Protein AF-A0A2G9TZ58-F1 (afdb_monomer)

InterPro domains:
  IPR013024 Gamma-glutamyl cyclotransferase-like [cd06661] (2-45)
  IPR013024 Gamma-glutamyl cyclotransferase-like [cd06661] (98-141)
  IPR017939 Gamma-glutamylcyclotransferase [PTHR12935] (96-190)
  IPR036568 Gamma-glutamyl cyclotransferase-like superfamily [SSF110857] (2-69)
  IPR036568 Gamma-glutamyl cyclotransferase-like superfamily [SSF110857] (98-164)

Secondary structure (DSSP, 8-state):
----------HHHHHHHHHHTTTSEEEEEEEEETTEEEEEEEEE--TTSSS-PPPPHHHHHHHHHHHHHTT--HHHHHHHHHS------S----------------GGGHHHHHHHTTTSEEEEEEEEETTEEEEEEEEE---TTSPP-PPPHHHHHHHHHHHHHTT--HHHHHHHHHSPP----SPPS---GGGGGG--

pLDDT: mean 74.19, std 11.44, range [39.25, 89.88]

Solvent-accessible surface area (backbone atoms only — not comparable to full-atom values): 13060 Å² total; per-residue (Å²): 138,86,86,86,76,89,79,92,72,63,74,85,54,51,61,57,52,52,61,77,39,74,78,41,44,76,41,77,44,79,41,81,52,91,95,43,76,44,83,38,81,46,72,44,77,53,99,86,76,64,82,87,73,47,50,41,49,63,59,49,48,53,55,45,50,43,33,58,76,69,66,48,57,68,72,56,50,51,54,57,71,69,55,65,55,58,73,62,80,75,91,69,92,66,91,70,86,80,83,84,84,88,80,94,72,63,74,86,52,52,62,56,52,56,59,75,47,64,86,41,44,80,45,77,44,81,39,81,53,90,98,40,76,43,83,39,82,48,73,42,80,70,66,85,84,61,76,94,70,57,46,41,48,62,60,50,48,52,54,51,48,52,37,58,77,70,64,53,58,67,71,56,54,50,54,61,68,69,55,64,56,62,73,62,73,65,71,65,95,75,90,48,82,92,46,50,85,58,53,110

Structure (mmCIF, N/CA/C/O backbone):
data_AF-A0A2G9TZ58-F1
#
_entry.id   AF-A0A2G9TZ58-F1
#
loop_
_atom_site.group_PDB
_atom_site.id
_atom_site.type_symbol
_atom_site.label_atom_id
_atom_site.label_alt_id
_atom_site.label_comp_id
_atom_site.label_asym_id
_atom_site.label_entity_id
_atom_site.label_seq_id
_atom_site.pdbx_PDB_ins_code
_atom_site.Cartn_x
_atom_site.Cartn_y
_atom_site.Cartn_z
_atom_site.occupancy
_atom_site.B_iso_or_equiv
_atom_site.auth_seq_id
_atom_site.auth_comp_id
_atom_site.auth_asym_id
_atom_site.auth_atom_id
_atom_site.pdbx_PDB_model_num
ATOM 1 N N . MET A 1 1 ? -4.789 7.530 38.835 1.00 50.56 1 MET A N 1
ATOM 2 C CA . MET A 1 1 ? -5.573 7.176 37.633 1.00 50.56 1 MET A CA 1
ATOM 3 C C . MET A 1 1 ? -4.655 7.269 36.433 1.00 50.56 1 MET A C 1
ATOM 5 O O . MET A 1 1 ? -3.954 8.265 36.318 1.00 50.56 1 MET A O 1
ATOM 9 N N . VAL A 1 2 ? -4.612 6.226 35.606 1.00 57.34 2 VAL A N 1
ATOM 10 C CA . VAL A 1 2 ? -3.863 6.217 34.343 1.00 57.34 2 VAL A CA 1
ATOM 11 C C . VAL A 1 2 ? -4.890 6.361 33.227 1.00 57.34 2 VAL A C 1
ATOM 13 O O . VAL A 1 2 ? -5.855 5.604 33.191 1.00 57.34 2 VAL A O 1
ATOM 16 N N . HIS A 1 3 ? -4.717 7.363 32.371 1.00 59.31 3 HIS A N 1
ATOM 17 C CA . HIS A 1 3 ? -5.511 7.525 31.155 1.00 59.31 3 HIS A CA 1
ATOM 18 C C . HIS A 1 3 ? -4.808 6.791 30.013 1.00 59.31 3 HIS A C 1
ATOM 20 O O . HIS A 1 3 ? -3.586 6.671 30.038 1.00 59.31 3 HIS A O 1
ATOM 26 N N . GLY A 1 4 ? -5.558 6.285 29.041 1.00 63.62 4 GLY A N 1
ATOM 27 C CA . GLY A 1 4 ? -5.007 5.543 27.912 1.00 63.62 4 GLY A CA 1
ATOM 28 C C . GLY A 1 4 ? -6.085 5.185 26.897 1.00 63.62 4 GLY A C 1
ATOM 29 O O . GLY A 1 4 ? -7.261 5.485 27.103 1.00 63.62 4 GLY A O 1
ATOM 30 N N . CYS A 1 5 ? -5.671 4.544 25.811 1.00 60.84 5 CYS A N 1
ATOM 31 C CA . CYS A 1 5 ? -6.554 4.085 24.744 1.00 60.84 5 CYS A CA 1
ATOM 32 C C . CYS A 1 5 ? -6.645 2.561 24.782 1.00 60.84 5 CYS A C 1
ATOM 34 O O . CYS A 1 5 ? -5.647 1.886 25.043 1.00 60.84 5 CYS A O 1
ATOM 36 N N . VAL A 1 6 ? -7.836 2.024 24.528 1.00 64.44 6 VAL A N 1
ATOM 37 C CA . VAL A 1 6 ? -8.050 0.580 24.430 1.00 64.44 6 VAL A CA 1
ATOM 38 C C . VAL A 1 6 ? -8.125 0.197 22.964 1.00 64.44 6 VAL A C 1
ATOM 40 O O . VAL A 1 6 ? -8.915 0.764 22.216 1.00 64.44 6 VAL A O 1
ATOM 43 N N . TRP A 1 7 ? -7.339 -0.804 22.587 1.00 64.88 7 TRP A N 1
ATOM 44 C CA . TRP A 1 7 ? -7.304 -1.344 21.237 1.00 64.88 7 TRP A CA 1
ATOM 45 C C . TRP A 1 7 ? -7.792 -2.786 21.240 1.00 64.88 7 TRP A C 1
ATOM 47 O O . TRP A 1 7 ? -7.496 -3.552 22.160 1.00 64.88 7 TRP A O 1
ATOM 57 N N . ARG A 1 8 ? -8.531 -3.168 20.197 1.00 63.62 8 ARG A N 1
ATOM 58 C CA . ARG A 1 8 ? -8.867 -4.568 19.941 1.00 63.62 8 ARG A CA 1
ATOM 59 C C . ARG A 1 8 ? -7.758 -5.163 19.085 1.00 63.62 8 ARG A C 1
ATOM 61 O O . ARG A 1 8 ? -7.651 -4.824 17.915 1.00 63.62 8 ARG A O 1
ATOM 68 N N . VAL A 1 9 ? -6.959 -6.045 19.672 1.00 58.78 9 VAL A N 1
ATOM 69 C CA . VAL A 1 9 ? -5.905 -6.776 18.962 1.00 58.78 9 VAL A CA 1
ATOM 70 C C . VAL A 1 9 ? -6.367 -8.222 18.760 1.00 58.78 9 VAL A C 1
ATOM 72 O O . VAL A 1 9 ? -6.820 -8.826 19.736 1.00 58.78 9 VAL A O 1
ATOM 75 N N . PRO A 1 10 ? -6.296 -8.786 17.539 1.00 61.59 10 PRO A N 1
ATOM 76 C CA . PRO A 1 10 ? -6.561 -10.207 17.321 1.00 61.59 10 PRO A CA 1
ATOM 77 C C . PRO A 1 10 ? -5.614 -11.095 18.145 1.00 61.59 10 PRO A C 1
ATOM 79 O O . PRO A 1 10 ? -4.426 -10.794 18.274 1.00 61.59 10 PRO A O 1
ATOM 82 N N . ASP A 1 11 ? -6.125 -12.204 18.689 1.00 64.56 11 ASP A N 1
ATOM 83 C CA . ASP A 1 11 ? -5.376 -13.066 19.621 1.00 64.56 11 ASP A CA 1
ATOM 84 C C . ASP A 1 11 ? -4.074 -13.630 19.026 1.00 64.56 11 ASP A C 1
ATOM 86 O O . ASP A 1 11 ? -3.105 -13.853 19.753 1.00 64.56 11 ASP A O 1
ATOM 90 N N . GLU A 1 12 ? -4.022 -13.813 17.706 1.00 57.41 12 GLU A N 1
ATOM 91 C CA . GLU A 1 12 ? -2.841 -14.288 16.975 1.00 57.41 12 GLU A CA 1
ATOM 92 C C . GLU A 1 12 ? -1.634 -13.338 17.075 1.00 57.41 12 GLU A C 1
ATOM 94 O O . GLU A 1 12 ? -0.497 -13.803 17.117 1.00 57.41 12 GLU A O 1
ATOM 99 N N . PHE A 1 13 ? -1.864 -12.031 17.235 1.00 52.91 13 PHE A N 1
ATOM 100 C CA . PHE A 1 13 ? -0.804 -11.023 17.390 1.00 52.91 13 PHE A CA 1
ATOM 101 C C . PHE A 1 13 ? -0.466 -10.730 18.854 1.00 52.91 13 PHE A C 1
ATOM 103 O O . PHE A 1 13 ? 0.521 -10.058 19.163 1.00 52.91 13 PHE A O 1
ATOM 110 N N . ALA A 1 14 ? -1.253 -11.264 19.790 1.00 60.53 14 ALA A N 1
ATOM 111 C CA . ALA A 1 14 ? -1.057 -11.029 21.213 1.00 60.53 14 ALA A CA 1
ATOM 112 C C . ALA A 1 14 ? 0.272 -11.623 21.724 1.00 60.53 14 ALA A C 1
ATOM 114 O O . ALA A 1 14 ? 0.858 -11.099 22.671 1.00 60.53 14 ALA A O 1
ATOM 115 N N . GLY A 1 15 ? 0.765 -12.692 21.086 1.00 61.53 15 GLY A N 1
ATOM 116 C CA . GLY A 1 15 ? 2.074 -13.283 21.382 1.00 61.53 15 GLY A CA 1
ATOM 117 C C . GLY A 1 15 ? 3.256 -12.438 20.894 1.00 61.53 15 GLY A C 1
ATOM 118 O O . GLY A 1 15 ? 4.303 -12.421 21.537 1.00 61.53 15 GLY A O 1
ATOM 119 N N . GLU A 1 16 ? 3.094 -11.695 19.797 1.00 63.31 16 GLU A N 1
ATOM 120 C CA . GLU A 1 16 ? 4.130 -10.790 19.282 1.00 63.31 16 GLU A CA 1
ATOM 121 C C . GLU A 1 16 ? 4.275 -9.541 20.153 1.00 63.31 16 GLU A C 1
ATOM 123 O O . GLU A 1 16 ? 5.393 -9.078 20.383 1.00 63.31 16 GLU A O 1
ATOM 128 N N . LEU A 1 17 ? 3.159 -9.041 20.692 1.00 59.91 17 LEU A N 1
ATOM 129 C CA . LEU A 1 17 ? 3.157 -8.007 21.729 1.00 59.91 17 LEU A CA 1
ATOM 130 C C . LEU A 1 17 ? 3.885 -8.493 22.987 1.00 59.91 17 LEU A C 1
ATOM 132 O O . LEU A 1 17 ? 4.766 -7.804 23.487 1.00 59.91 17 LEU A O 1
ATOM 136 N N . ASP A 1 18 ? 3.597 -9.712 23.452 1.00 63.91 18 ASP A N 1
ATOM 137 C CA . ASP A 1 18 ? 4.276 -10.291 24.619 1.00 63.91 18 ASP A CA 1
ATOM 138 C C . ASP A 1 18 ? 5.804 -10.433 24.390 1.00 63.91 18 ASP A C 1
ATOM 140 O O . ASP A 1 18 ? 6.588 -10.243 25.321 1.00 63.91 18 ASP A O 1
ATOM 144 N N . LEU A 1 19 ? 6.247 -10.716 23.156 1.00 62.94 19 LEU A N 1
ATOM 145 C CA . LEU A 1 19 ? 7.671 -10.775 22.785 1.00 62.94 19 LEU A CA 1
ATOM 146 C C . LEU A 1 19 ? 8.338 -9.395 22.728 1.00 62.94 19 LEU A C 1
ATOM 148 O O . LEU A 1 19 ? 9.490 -9.258 23.141 1.00 62.94 19 LEU A O 1
ATOM 152 N N . GLN A 1 20 ? 7.638 -8.381 22.217 1.00 55.59 20 GLN A N 1
ATOM 153 C CA . GLN A 1 20 ? 8.129 -6.996 22.196 1.00 55.59 20 GLN A CA 1
ATOM 154 C C . GLN A 1 20 ? 8.261 -6.417 23.608 1.00 55.59 20 GLN A C 1
ATOM 156 O O . GLN A 1 20 ? 9.140 -5.594 23.859 1.00 55.59 20 GLN A O 1
ATOM 161 N N . GLU A 1 21 ? 7.437 -6.903 24.533 1.00 59.59 21 GLU A N 1
ATOM 162 C CA . GLU A 1 21 ? 7.356 -6.446 25.916 1.00 59.59 21 GLU A CA 1
ATOM 163 C C . GLU A 1 21 ? 8.043 -7.412 26.897 1.00 59.59 21 GLU A C 1
ATOM 165 O O . GLU A 1 21 ? 7.684 -7.461 28.074 1.00 59.59 21 GLU A O 1
ATOM 170 N N . SER A 1 22 ? 9.071 -8.159 26.463 1.00 60.47 22 SER A N 1
ATOM 171 C CA . SER A 1 22 ? 9.760 -9.194 27.262 1.00 60.47 22 SER A CA 1
ATOM 172 C C . SER A 1 22 ? 10.462 -8.697 28.549 1.00 60.47 22 SER A C 1
ATOM 174 O O . SER A 1 22 ? 11.171 -9.463 29.200 1.00 60.47 22 SER A O 1
ATOM 176 N N . GLY A 1 23 ? 10.290 -7.425 28.922 1.00 58.28 23 GLY A N 1
ATOM 177 C CA . GLY A 1 23 ? 10.719 -6.808 30.184 1.00 58.28 23 GLY A CA 1
ATOM 178 C C . GLY A 1 23 ? 9.572 -6.293 31.071 1.00 58.28 23 GLY A C 1
ATOM 179 O O . GLY A 1 23 ? 9.836 -5.720 32.129 1.00 58.28 23 GLY A O 1
ATOM 180 N N . TYR A 1 24 ? 8.313 -6.487 30.672 1.00 60.41 24 TYR A N 1
ATOM 181 C CA . TYR A 1 24 ? 7.123 -6.016 31.380 1.00 60.41 24 TYR A CA 1
ATOM 182 C C . TYR A 1 24 ? 6.260 -7.184 31.871 1.00 60.41 24 TYR A C 1
ATOM 184 O O . TYR A 1 24 ? 6.156 -8.235 31.244 1.00 60.41 24 TYR A O 1
ATOM 192 N N . HIS A 1 25 ? 5.603 -6.999 33.016 1.00 65.38 25 HIS A N 1
ATOM 193 C CA . HIS A 1 25 ? 4.638 -7.951 33.548 1.00 65.38 25 HIS A CA 1
ATOM 194 C C . HIS A 1 25 ? 3.270 -7.713 32.901 1.00 65.38 25 HIS A C 1
ATOM 196 O O . HIS A 1 25 ? 2.626 -6.685 33.120 1.00 65.38 25 HIS A O 1
ATOM 202 N N . ARG A 1 26 ? 2.798 -8.691 32.128 1.00 69.12 26 ARG A N 1
ATOM 203 C CA . ARG A 1 26 ? 1.445 -8.692 31.562 1.00 69.12 26 ARG A CA 1
ATOM 204 C C . ARG A 1 26 ? 0.396 -8.786 32.671 1.00 69.12 26 ARG A C 1
ATOM 206 O O . ARG A 1 26 ? 0.482 -9.650 33.542 1.00 69.12 26 ARG A O 1
ATOM 213 N N . LEU A 1 27 ? -0.619 -7.937 32.621 1.00 76.06 27 LEU A N 1
ATOM 214 C CA . LEU A 1 27 ? -1.748 -7.906 33.546 1.00 76.06 27 LEU A CA 1
ATOM 215 C C . LEU A 1 27 ? -3.046 -7.735 32.762 1.00 76.06 27 LEU A C 1
ATOM 217 O O . LEU A 1 27 ? -3.047 -7.141 31.688 1.00 76.06 27 LEU A O 1
ATOM 221 N N . ASN A 1 28 ? -4.152 -8.208 33.325 1.00 79.25 28 ASN A N 1
ATOM 222 C CA . ASN A 1 28 ? -5.481 -7.802 32.888 1.00 79.25 28 ASN A CA 1
ATOM 223 C C . ASN A 1 28 ? -6.014 -6.806 33.915 1.00 79.25 28 ASN A C 1
ATOM 225 O O . ASN A 1 28 ? -5.903 -7.047 35.120 1.00 79.25 28 ASN A O 1
ATOM 229 N N . VAL A 1 29 ? -6.501 -5.665 33.441 1.00 78.38 29 VAL A N 1
ATOM 230 C CA . VAL A 1 29 ? -7.048 -4.607 34.287 1.00 78.38 29 VAL A CA 1
ATOM 231 C C . VAL A 1 29 ? -8.435 -4.204 33.788 1.00 78.38 29 VAL A C 1
ATOM 233 O O . VAL A 1 29 ? -8.626 -4.067 32.575 1.00 78.38 29 VAL A O 1
ATOM 236 N N . PRO A 1 30 ? -9.392 -3.951 34.695 1.00 78.62 30 PRO A N 1
ATOM 237 C CA . PRO A 1 30 ? -10.670 -3.371 34.322 1.00 78.62 30 PRO A CA 1
ATOM 238 C C . PRO A 1 30 ? -10.463 -1.909 33.923 1.00 78.62 30 PRO A C 1
ATOM 240 O O . PRO A 1 30 ? -9.981 -1.091 34.712 1.00 78.62 30 PRO A O 1
ATOM 243 N N . VAL A 1 31 ? -10.838 -1.565 32.695 1.00 79.06 31 VAL A N 1
ATOM 244 C CA . VAL A 1 31 ? -10.773 -0.205 32.157 1.00 79.06 31 VAL A CA 1
ATOM 245 C C . VAL A 1 31 ? -12.188 0.336 32.004 1.00 79.06 31 VAL A C 1
ATOM 247 O O . VAL A 1 31 ? -13.033 -0.266 31.342 1.00 79.06 31 VAL A O 1
ATOM 250 N N . GLN A 1 32 ? -12.448 1.489 32.623 1.00 76.56 32 GLN A N 1
ATOM 251 C CA . GLN A 1 32 ? -13.695 2.225 32.436 1.00 76.56 32 GLN A CA 1
ATOM 252 C C . GLN A 1 32 ? -13.669 2.917 31.067 1.00 76.56 32 GLN A C 1
ATOM 254 O O . GLN A 1 32 ? -12.906 3.859 30.852 1.00 76.56 32 GLN A O 1
ATOM 259 N N . CYS A 1 33 ? -14.533 2.476 30.160 1.00 74.56 33 CYS A N 1
ATOM 260 C CA . CYS A 1 33 ? -14.761 3.074 28.852 1.00 74.56 33 CYS A CA 1
ATOM 261 C C . CYS A 1 33 ? -16.193 3.614 28.790 1.00 74.56 33 CYS A C 1
ATOM 263 O O . CYS A 1 33 ? -17.144 2.843 28.654 1.00 74.56 33 CYS A O 1
ATOM 265 N N . ALA A 1 34 ? -16.342 4.940 28.888 1.00 76.38 34 ALA A N 1
ATOM 266 C CA . ALA A 1 34 ? -17.641 5.612 28.991 1.00 76.38 34 ALA A CA 1
ATOM 267 C C . ALA A 1 34 ? -18.517 4.977 30.092 1.00 76.38 34 ALA A C 1
ATOM 269 O O . ALA A 1 34 ? -18.153 5.064 31.264 1.00 76.38 34 ALA A O 1
ATOM 270 N N . ASP A 1 35 ? -19.600 4.284 29.725 1.00 77.44 35 ASP A N 1
ATOM 271 C CA . ASP A 1 35 ? -20.562 3.668 30.655 1.00 77.44 35 ASP A CA 1
ATOM 272 C C . ASP A 1 35 ? -20.290 2.174 30.926 1.00 77.44 35 ASP A C 1
ATOM 274 O O . ASP A 1 35 ? -21.098 1.497 31.564 1.00 77.44 35 ASP A O 1
ATOM 278 N N . LYS A 1 36 ? -19.188 1.615 30.410 1.00 77.62 36 LYS A N 1
ATOM 279 C CA . LYS A 1 36 ? -18.881 0.177 30.482 1.00 77.62 36 LYS A CA 1
ATOM 280 C C . LYS A 1 36 ? -17.493 -0.071 31.062 1.00 77.62 36 LYS A C 1
ATOM 282 O O . LYS A 1 36 ? -16.562 0.683 30.807 1.00 77.62 36 LYS A O 1
ATOM 287 N N . ILE A 1 37 ? -17.351 -1.169 31.799 1.00 81.19 37 ILE A N 1
ATOM 288 C CA . ILE A 1 37 ? -16.051 -1.684 32.240 1.00 81.19 37 ILE A CA 1
ATOM 289 C C . ILE A 1 37 ? -15.674 -2.836 31.315 1.00 81.19 37 ILE A C 1
ATOM 291 O O . ILE A 1 37 ? -16.458 -3.771 31.146 1.00 81.19 37 ILE A O 1
ATOM 295 N N . ILE A 1 38 ? -14.492 -2.756 30.712 1.00 81.69 38 ILE A N 1
ATOM 296 C CA . ILE A 1 38 ? -13.927 -3.811 29.869 1.00 81.69 38 ILE A CA 1
ATOM 297 C C . ILE A 1 38 ? -12.611 -4.310 30.464 1.00 81.69 38 ILE A C 1
ATOM 299 O O . ILE A 1 38 ? -11.804 -3.520 30.943 1.00 81.69 38 ILE A O 1
ATOM 303 N N . GLU A 1 39 ? -12.404 -5.625 30.455 1.00 78.00 39 GLU A N 1
ATOM 304 C CA . GLU A 1 39 ? -11.129 -6.228 30.850 1.00 78.00 39 GLU A CA 1
ATOM 305 C C . GLU A 1 39 ? -10.126 -6.057 29.711 1.00 78.00 39 GLU A C 1
ATOM 307 O O . GLU A 1 39 ? -10.312 -6.600 28.620 1.00 78.00 39 GLU A O 1
ATOM 312 N N . CYS A 1 40 ? -9.068 -5.293 29.965 1.00 74.75 40 CYS A N 1
ATOM 313 C CA . CYS A 1 40 ? -8.033 -5.010 28.984 1.00 74.75 40 CYS A CA 1
ATOM 314 C C . CYS A 1 40 ? -6.704 -5.601 29.427 1.00 74.75 40 CYS A C 1
ATOM 316 O O . CYS A 1 40 ? -6.309 -5.487 30.589 1.00 74.75 40 CYS A O 1
ATOM 318 N N . ARG A 1 41 ? -5.969 -6.161 28.468 1.00 70.56 41 ARG A N 1
ATOM 319 C CA . ARG A 1 41 ? -4.571 -6.523 28.676 1.00 70.56 41 ARG A CA 1
ATOM 320 C C . ARG A 1 41 ? -3.727 -5.249 28.740 1.00 70.56 41 ARG A C 1
ATOM 322 O O . ARG A 1 41 ? -3.854 -4.376 27.887 1.00 70.56 41 ARG A O 1
ATOM 329 N N . THR A 1 42 ? -2.862 -5.154 29.739 1.00 70.69 42 THR A N 1
ATOM 330 C CA . THR A 1 42 ? -1.870 -4.090 29.896 1.00 70.69 42 THR A CA 1
ATOM 331 C C . THR A 1 42 ? -0.530 -4.674 30.327 1.00 70.69 42 THR A C 1
ATOM 333 O O . THR A 1 42 ? -0.454 -5.792 30.837 1.00 70.69 42 THR A O 1
ATOM 336 N N . TYR A 1 43 ? 0.534 -3.909 30.137 1.00 70.81 43 TYR A N 1
ATOM 337 C CA . TYR A 1 43 ? 1.889 -4.295 30.494 1.00 70.81 43 TYR A CA 1
ATOM 338 C C . TYR A 1 43 ? 2.378 -3.332 31.568 1.00 70.81 43 TYR A C 1
ATOM 340 O O . TYR A 1 43 ? 2.520 -2.131 31.338 1.00 70.81 43 TYR A O 1
ATOM 348 N N . GLN A 1 44 ? 2.591 -3.850 32.774 1.00 60.81 44 GLN A N 1
ATOM 349 C CA . GLN A 1 44 ? 3.120 -3.079 33.888 1.00 60.81 44 GLN A CA 1
ATOM 350 C C . GLN A 1 44 ? 4.563 -3.482 34.139 1.00 60.81 44 GLN A C 1
ATOM 352 O 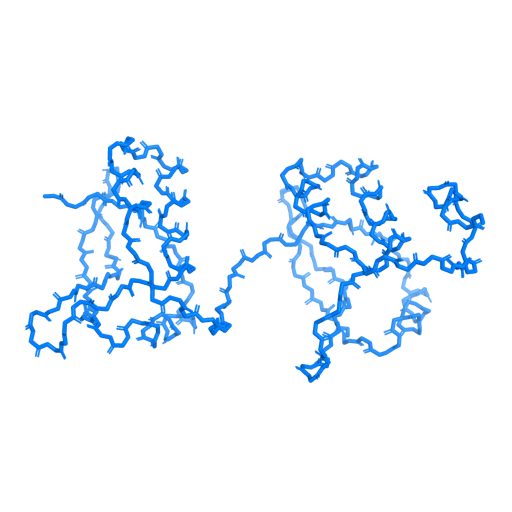O . GLN A 1 44 ? 4.898 -4.653 34.281 1.00 60.81 44 GLN A O 1
ATOM 357 N N . TYR A 1 45 ? 5.429 -2.492 34.260 1.00 57.84 45 TYR A N 1
ATOM 358 C CA . TYR A 1 45 ? 6.788 -2.727 34.705 1.00 57.84 45 TYR A CA 1
ATOM 359 C C . TYR A 1 45 ? 6.801 -3.175 36.179 1.00 57.84 45 TYR A C 1
ATOM 361 O O . TYR A 1 45 ? 6.216 -2.511 37.038 1.00 57.84 45 TYR A O 1
ATOM 369 N N . SER A 1 46 ? 7.484 -4.284 36.484 1.00 51.66 46 SER A N 1
ATOM 370 C CA . SER A 1 46 ? 7.778 -4.677 37.867 1.00 51.66 46 SER A CA 1
ATOM 371 C C . SER A 1 46 ? 9.218 -4.280 38.196 1.00 51.66 46 SER A C 1
ATOM 373 O O . SER A 1 46 ? 10.131 -4.612 37.442 1.00 51.66 46 SER A O 1
ATOM 375 N N . ASN A 1 47 ? 9.429 -3.613 39.337 1.00 48.31 47 ASN A N 1
ATOM 376 C CA . ASN A 1 47 ? 10.742 -3.164 39.839 1.00 48.31 47 ASN A CA 1
ATOM 377 C C . ASN A 1 47 ? 11.787 -4.291 40.022 1.00 48.31 47 ASN A C 1
ATOM 379 O O . ASN A 1 47 ? 12.906 -4.023 40.453 1.00 48.31 47 ASN A O 1
ATOM 383 N N . SER A 1 48 ? 11.426 -5.540 39.731 1.00 52.06 48 SER A N 1
ATOM 384 C CA . SER A 1 48 ? 12.184 -6.744 40.052 1.00 52.06 48 SER A CA 1
ATOM 385 C C . SER A 1 48 ? 13.003 -7.309 38.883 1.00 52.06 48 SER A C 1
ATOM 387 O O . SER A 1 48 ? 13.751 -8.252 39.125 1.00 52.06 48 SER A O 1
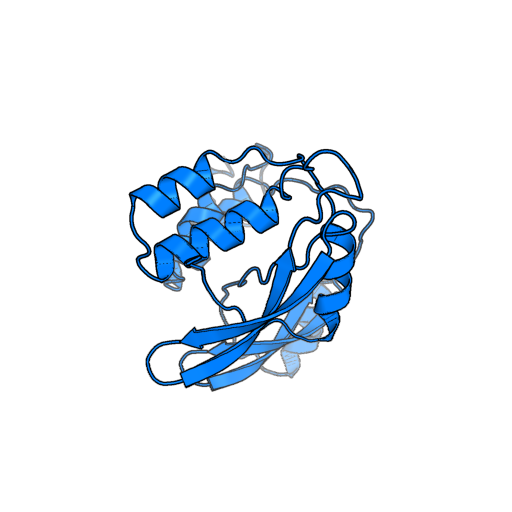ATOM 389 N N . ILE A 1 49 ? 12.847 -6.824 37.634 1.00 48.47 49 ILE A N 1
ATOM 390 C CA . ILE A 1 49 ? 13.313 -7.588 36.448 1.00 48.47 49 ILE A CA 1
ATOM 391 C C . ILE A 1 49 ? 14.388 -6.910 35.574 1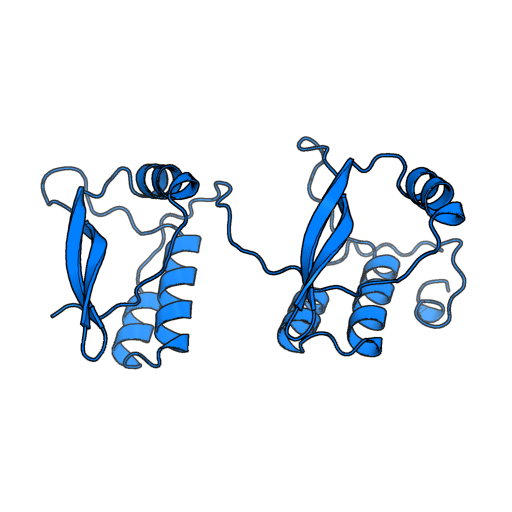.00 48.47 49 ILE A C 1
ATOM 393 O O . ILE A 1 49 ? 15.213 -7.629 35.026 1.00 48.47 49 ILE A O 1
ATOM 397 N N . ALA A 1 50 ? 14.491 -5.586 35.461 1.00 48.16 50 ALA A N 1
ATOM 398 C CA . ALA A 1 50 ? 15.593 -4.907 34.745 1.00 48.16 50 ALA A CA 1
ATOM 399 C C . ALA A 1 50 ? 15.410 -3.390 34.862 1.00 48.16 50 ALA A C 1
ATOM 401 O O . ALA A 1 50 ? 14.277 -2.982 35.050 1.00 48.16 50 ALA A O 1
ATOM 402 N N . PRO A 1 51 ? 16.432 -2.525 34.710 1.00 52.50 51 PRO A N 1
ATOM 403 C CA . PRO A 1 51 ? 16.185 -1.088 34.561 1.00 52.50 51 PRO A CA 1
ATOM 404 C C . PRO A 1 51 ? 15.184 -0.826 33.416 1.00 52.50 51 PRO A C 1
ATOM 406 O O . PRO A 1 51 ? 15.192 -1.580 32.440 1.00 52.50 51 PRO A O 1
ATOM 409 N N . PRO A 1 52 ? 14.326 0.209 33.523 1.00 55.16 52 PRO A N 1
ATOM 410 C CA . PRO A 1 52 ? 13.235 0.448 32.583 1.00 55.16 52 PRO A CA 1
ATOM 411 C C . PRO A 1 52 ? 13.774 0.524 31.153 1.00 55.16 52 PRO A C 1
ATOM 413 O O . PRO A 1 52 ? 14.476 1.470 30.791 1.00 55.16 52 PRO A O 1
ATOM 416 N N . ALA A 1 53 ? 13.468 -0.498 30.354 1.00 60.19 53 ALA A N 1
ATOM 417 C CA . ALA A 1 53 ? 13.736 -0.473 28.930 1.00 60.19 53 ALA A CA 1
ATOM 418 C C . ALA A 1 53 ? 12.746 0.515 28.300 1.00 60.19 53 ALA A C 1
ATOM 420 O O . ALA A 1 53 ? 11.552 0.433 28.586 1.00 60.19 53 ALA A O 1
ATOM 421 N N . PRO A 1 54 ? 13.201 1.472 27.482 1.00 67.19 54 PRO A N 1
ATOM 422 C CA . PRO A 1 54 ? 12.274 2.360 26.807 1.00 67.19 54 PRO A CA 1
ATOM 423 C C . PRO A 1 54 ? 11.354 1.563 25.850 1.00 67.19 54 PRO A C 1
ATOM 425 O O . PRO A 1 54 ? 11.755 0.494 25.381 1.00 67.19 54 PRO A O 1
ATOM 428 N N . PRO A 1 55 ? 10.126 2.033 25.560 1.00 69.25 55 PRO A N 1
ATOM 429 C CA . PRO A 1 55 ? 9.208 1.360 24.637 1.00 69.25 55 PRO A CA 1
ATOM 430 C C . PRO A 1 55 ? 9.788 1.241 23.222 1.00 69.25 55 PRO A C 1
ATOM 432 O O . PRO A 1 55 ? 10.691 1.990 22.844 1.00 69.25 55 PRO A O 1
ATOM 435 N N . SER A 1 56 ? 9.246 0.339 22.400 1.00 72.06 56 SER A N 1
ATOM 436 C CA . SER A 1 56 ? 9.606 0.309 20.977 1.00 72.06 56 SER A CA 1
ATOM 437 C C . SER A 1 56 ? 9.156 1.597 20.260 1.00 72.06 56 SER A C 1
ATOM 439 O O . SER A 1 56 ? 8.129 2.181 20.632 1.00 72.06 56 SER A O 1
ATOM 441 N N . PRO A 1 57 ? 9.870 2.053 19.208 1.00 70.44 57 PRO A N 1
ATOM 442 C CA . PRO A 1 57 ? 9.465 3.237 18.438 1.00 70.44 57 PRO A CA 1
ATOM 443 C C . PRO A 1 57 ? 8.032 3.128 17.887 1.00 70.44 57 PRO A C 1
ATOM 445 O O . PRO A 1 57 ? 7.278 4.104 17.851 1.00 70.44 57 PRO A O 1
ATOM 448 N N . HIS A 1 58 ? 7.640 1.915 17.490 1.00 66.00 58 HIS A N 1
ATOM 449 C CA . HIS A 1 58 ? 6.322 1.620 16.935 1.00 66.00 58 HIS A CA 1
ATOM 450 C C . HIS A 1 58 ? 5.234 1.667 18.010 1.00 66.00 58 HIS A C 1
ATOM 452 O O . HIS A 1 58 ? 4.237 2.362 17.828 1.00 66.00 58 HIS A O 1
ATOM 458 N N . TYR A 1 59 ? 5.448 1.021 19.161 1.00 65.75 59 TYR A N 1
ATOM 459 C CA . TYR A 1 59 ? 4.498 1.050 20.278 1.00 65.75 59 TYR A CA 1
ATOM 460 C C . TYR A 1 59 ? 4.257 2.480 20.776 1.00 65.75 59 TYR A C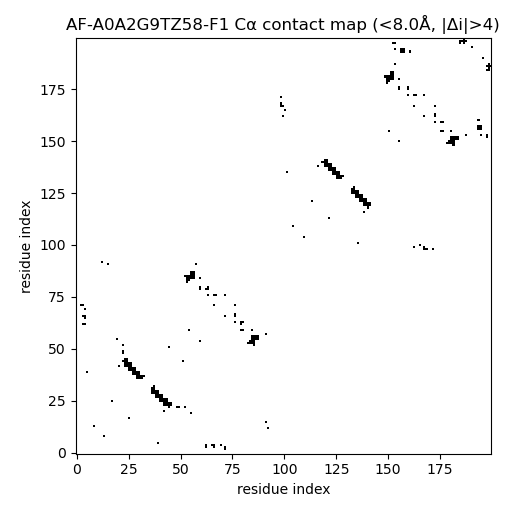 1
ATOM 462 O O . TYR A 1 59 ? 3.114 2.905 20.958 1.00 65.75 59 TYR A O 1
ATOM 470 N N . LYS A 1 60 ? 5.330 3.273 20.886 1.00 70.94 60 LYS A N 1
ATOM 471 C CA . LYS A 1 60 ? 5.239 4.702 21.204 1.00 70.94 60 LYS A CA 1
ATOM 472 C C . LYS A 1 60 ? 4.383 5.458 20.181 1.00 70.94 60 LYS A C 1
ATOM 474 O O . LYS A 1 60 ? 3.548 6.270 20.572 1.00 70.94 60 LYS A O 1
ATOM 479 N N . THR A 1 61 ? 4.557 5.180 18.889 1.00 69.81 61 THR A N 1
ATOM 480 C CA . THR A 1 61 ? 3.769 5.810 17.816 1.00 69.81 61 THR A CA 1
ATOM 481 C C . THR A 1 61 ? 2.286 5.467 17.932 1.00 69.81 61 THR A C 1
ATOM 483 O O . THR A 1 61 ? 1.460 6.377 17.897 1.00 69.81 61 THR A O 1
ATOM 486 N N . VAL A 1 62 ? 1.945 4.192 18.140 1.00 65.44 62 VAL A N 1
ATOM 487 C CA . VAL A 1 62 ? 0.555 3.727 18.296 1.00 65.44 62 VAL A CA 1
ATOM 488 C C . VAL A 1 62 ? -0.117 4.382 19.503 1.00 65.44 62 VAL A C 1
ATOM 490 O O . VAL A 1 62 ? -1.226 4.903 19.385 1.00 65.44 62 VAL A O 1
ATOM 493 N N . ILE A 1 63 ? 0.558 4.430 20.656 1.00 66.88 63 ILE A N 1
ATOM 494 C CA . ILE A 1 63 ? -0.003 5.067 21.856 1.00 66.88 63 ILE A CA 1
ATOM 495 C C . ILE A 1 63 ? -0.212 6.569 21.643 1.00 66.88 63 ILE A C 1
ATOM 497 O O . ILE A 1 63 ? -1.249 7.106 22.031 1.00 66.88 63 ILE A O 1
ATOM 501 N N . VAL A 1 64 ? 0.748 7.259 21.019 1.00 69.75 64 VAL A N 1
ATOM 502 C CA . VAL A 1 64 ? 0.622 8.694 20.722 1.00 69.75 64 VAL A CA 1
ATOM 503 C C . VAL A 1 64 ? -0.510 8.951 19.725 1.00 69.75 64 VAL A C 1
ATOM 505 O O . VAL A 1 64 ? -1.277 9.890 19.926 1.00 69.75 64 VAL A O 1
ATOM 508 N N . ALA A 1 65 ? -0.638 8.127 18.683 1.00 68.06 65 ALA A N 1
ATOM 509 C CA . ALA A 1 65 ? -1.704 8.236 17.692 1.00 68.06 65 ALA A CA 1
ATOM 510 C C . ALA A 1 65 ? -3.085 8.036 18.330 1.00 68.06 65 ALA A C 1
ATOM 512 O O . ALA A 1 65 ? -3.948 8.898 18.176 1.00 68.06 65 ALA A O 1
ATOM 513 N N . GLY A 1 66 ? -3.257 6.987 19.142 1.00 67.12 66 GLY A N 1
ATOM 514 C CA . GLY A 1 66 ? -4.502 6.755 19.880 1.00 67.12 66 GLY A CA 1
ATOM 515 C C . GLY A 1 66 ? -4.854 7.901 20.816 1.00 67.12 66 GLY A C 1
ATOM 516 O O . GLY A 1 66 ? -6.010 8.321 20.874 1.00 67.12 66 GLY A O 1
ATOM 517 N N . ALA A 1 67 ? -3.855 8.439 21.523 1.00 69.62 67 ALA A N 1
ATOM 518 C CA . ALA A 1 67 ? -4.048 9.559 22.433 1.00 69.62 67 ALA A CA 1
ATOM 519 C C . ALA A 1 67 ? -4.520 10.827 21.703 1.00 69.62 67 ALA A C 1
ATOM 521 O O . ALA A 1 67 ? -5.356 11.555 22.236 1.00 69.62 67 ALA A O 1
ATOM 522 N N . ILE A 1 68 ? -4.014 11.074 20.490 1.00 68.56 68 ILE A N 1
ATOM 523 C CA . ILE A 1 68 ? -4.455 12.178 19.627 1.00 68.56 68 ILE A CA 1
ATOM 524 C C . ILE A 1 68 ? -5.879 11.930 19.122 1.00 68.56 68 ILE A C 1
ATOM 526 O O . ILE A 1 68 ? -6.729 12.805 19.258 1.00 68.56 68 ILE A O 1
ATOM 530 N N . GLU A 1 69 ? -6.147 10.743 18.578 1.00 64.44 69 GLU A N 1
ATOM 531 C CA . GLU A 1 69 ? -7.453 10.359 18.028 1.00 64.44 69 GLU A CA 1
ATOM 532 C C . GLU A 1 69 ? -8.576 10.506 19.063 1.00 64.44 69 GLU A C 1
ATOM 534 O O . GLU A 1 69 ? -9.626 11.082 18.786 1.00 64.44 69 GLU A O 1
ATOM 539 N N . HIS A 1 70 ? -8.320 10.069 20.295 1.00 69.69 70 HIS A N 1
ATOM 540 C CA . HIS A 1 70 ? -9.297 10.098 21.381 1.00 69.69 70 HIS A CA 1
ATOM 541 C C . HIS A 1 70 ? -9.264 11.402 22.188 1.00 69.69 70 HIS A C 1
ATOM 543 O O . HIS A 1 70 ? -9.868 11.476 23.259 1.00 69.69 70 HIS A O 1
ATOM 549 N N . SER A 1 71 ? -8.573 12.433 21.686 1.00 75.94 71 SER A N 1
ATOM 550 C CA . SER A 1 71 ? -8.512 13.766 22.297 1.00 75.94 71 SER A CA 1
ATOM 551 C C . SER A 1 71 ? -8.093 13.738 23.776 1.00 75.94 71 SER A C 1
ATOM 553 O O . SER A 1 71 ? -8.649 14.461 24.608 1.00 75.94 71 SER A O 1
ATOM 555 N N . LEU A 1 72 ? -7.117 12.890 24.127 1.00 75.19 72 LEU A N 1
ATOM 556 C CA . LEU A 1 72 ? -6.537 12.885 25.471 1.00 75.19 72 LEU A CA 1
ATOM 557 C C . LEU A 1 72 ? -5.857 14.238 25.766 1.00 75.19 72 LEU A C 1
ATOM 559 O O . LEU A 1 72 ? -5.442 14.934 24.837 1.00 75.19 72 LEU A O 1
ATOM 563 N N . PRO A 1 73 ? -5.709 14.631 27.048 1.00 82.12 73 PRO A N 1
ATOM 564 C CA . PRO A 1 73 ? -5.152 15.935 27.405 1.00 82.12 73 PRO A CA 1
ATOM 565 C C . PRO A 1 73 ? -3.804 16.222 26.728 1.00 82.12 73 PRO A C 1
ATOM 567 O O . PRO A 1 73 ? -2.911 15.374 26.724 1.00 82.12 73 PRO A O 1
ATOM 570 N N . GLU A 1 74 ? -3.611 17.441 26.217 1.00 78.50 74 GLU A N 1
ATOM 571 C CA . GLU A 1 74 ? -2.383 17.819 25.494 1.00 78.50 74 GLU A CA 1
ATOM 572 C C . GLU A 1 74 ? -1.109 17.606 26.324 1.00 78.50 74 GLU A C 1
ATOM 574 O O . GLU A 1 74 ? -0.081 17.175 25.802 1.00 78.50 74 GLU A O 1
ATOM 579 N N . SER A 1 75 ? -1.184 17.852 27.636 1.00 77.88 75 SER A N 1
ATOM 580 C CA . SER A 1 75 ? -0.086 17.604 28.577 1.00 77.88 75 SER A CA 1
ATOM 581 C C . SER A 1 75 ? 0.297 16.124 28.656 1.00 77.88 75 SER A C 1
ATOM 583 O O . SER A 1 75 ? 1.477 15.798 28.778 1.00 77.88 75 SER A O 1
ATOM 585 N N . TYR A 1 76 ? -0.681 15.228 28.525 1.00 69.31 76 TYR A N 1
ATOM 586 C CA . TYR A 1 76 ? -0.476 13.785 28.498 1.00 69.31 76 TYR A CA 1
ATOM 587 C C . TYR A 1 76 ? 0.135 13.337 27.162 1.00 69.31 76 TYR A C 1
ATOM 589 O O . TYR A 1 76 ? 1.135 12.620 27.158 1.00 69.31 76 TYR A O 1
ATOM 597 N N . ILE A 1 77 ? -0.380 13.837 26.031 1.00 72.38 77 ILE A N 1
ATOM 598 C CA . ILE A 1 77 ? 0.186 13.573 24.693 1.00 72.38 77 ILE A CA 1
ATOM 599 C C . ILE A 1 77 ? 1.642 14.050 24.611 1.00 72.38 77 ILE A C 1
ATOM 601 O O . ILE A 1 77 ? 2.497 13.359 24.053 1.00 72.38 77 ILE A O 1
ATOM 605 N N . LYS A 1 78 ? 1.946 15.223 25.178 1.00 75.12 78 LYS A N 1
ATOM 606 C CA . LYS A 1 78 ? 3.312 15.752 25.243 1.00 75.12 78 LYS A CA 1
ATOM 607 C C . LYS A 1 78 ? 4.228 14.827 26.045 1.00 75.12 78 LYS A C 1
ATOM 609 O O . LYS A 1 78 ? 5.293 14.472 25.550 1.00 75.12 78 LYS A O 1
ATOM 614 N N . GLY A 1 79 ? 3.775 14.367 27.213 1.00 76.94 79 GLY A N 1
ATOM 615 C CA . GLY A 1 79 ? 4.510 13.397 28.026 1.00 76.94 79 GLY A CA 1
ATOM 616 C C . GLY A 1 79 ? 4.813 12.103 27.266 1.00 76.94 79 GLY A C 1
ATOM 617 O O . GLY A 1 79 ? 5.950 11.645 27.277 1.00 76.94 79 GLY A O 1
ATOM 618 N N . LEU A 1 80 ? 3.842 11.560 26.523 1.00 73.38 80 LEU A N 1
ATOM 619 C CA . LEU A 1 80 ? 4.045 10.365 25.693 1.00 73.38 80 LEU A CA 1
ATOM 620 C C . LEU A 1 80 ? 5.109 10.566 24.601 1.00 73.38 80 LEU A C 1
ATOM 622 O O . LEU A 1 80 ? 5.909 9.668 24.338 1.00 73.38 80 LEU A O 1
ATOM 626 N N . LYS A 1 81 ? 5.148 11.746 23.970 1.00 75.81 81 LYS A N 1
ATOM 627 C CA . LYS A 1 81 ? 6.137 12.079 22.929 1.00 75.81 81 LYS A CA 1
ATOM 628 C C . LYS A 1 81 ? 7.559 12.217 23.482 1.00 75.81 81 LYS A C 1
ATOM 630 O O . LYS A 1 81 ? 8.509 11.925 22.755 1.00 75.81 81 LYS A O 1
ATOM 635 N N . GLU A 1 82 ? 7.708 12.620 24.741 1.00 82.12 82 GLU A N 1
ATOM 636 C CA . GLU A 1 82 ? 9.002 12.846 25.402 1.00 82.12 82 GLU A CA 1
ATOM 637 C C . GLU A 1 82 ? 9.661 11.561 25.936 1.00 82.12 82 GLU A C 1
ATOM 639 O O . GLU A 1 82 ? 10.866 11.557 26.182 1.00 82.12 82 GLU A O 1
ATOM 644 N N . ILE A 1 83 ? 8.918 10.453 26.065 1.00 75.88 83 ILE A N 1
ATOM 645 C CA . ILE A 1 83 ? 9.473 9.159 26.498 1.00 75.88 83 ILE A CA 1
ATOM 646 C C . ILE A 1 83 ? 10.492 8.663 25.452 1.00 75.88 83 ILE A C 1
ATOM 648 O O . ILE A 1 83 ? 10.121 8.529 24.286 1.00 75.88 83 ILE A O 1
ATOM 652 N N . PRO A 1 84 ? 11.760 8.381 25.804 1.00 73.75 84 PRO A N 1
ATOM 653 C CA . PRO A 1 84 ? 12.721 7.814 24.855 1.00 73.75 84 PRO A CA 1
ATOM 654 C C . PRO A 1 84 ? 12.249 6.435 24.375 1.00 73.75 84 PRO A C 1
ATOM 656 O O . PRO A 1 84 ? 11.561 5.741 25.111 1.00 73.75 84 PRO A O 1
ATOM 659 N N . ASP A 1 85 ? 12.592 6.034 23.153 1.00 74.75 85 ASP A N 1
ATOM 660 C CA . ASP A 1 85 ? 12.339 4.676 22.657 1.00 74.75 85 ASP A CA 1
ATOM 661 C C . ASP A 1 85 ? 13.631 3.840 22.637 1.00 74.75 85 ASP A C 1
ATOM 663 O O . ASP A 1 85 ? 14.736 4.362 22.795 1.00 74.75 85 ASP A O 1
ATOM 667 N N . ASN A 1 86 ? 13.492 2.517 22.533 1.00 72.25 86 ASN A N 1
ATOM 668 C CA . ASN A 1 86 ? 14.615 1.575 22.544 1.00 72.25 86 ASN A CA 1
ATOM 669 C C . ASN A 1 86 ? 15.205 1.301 21.148 1.00 72.25 86 ASN A C 1
ATOM 671 O O . ASN A 1 86 ? 16.075 0.440 21.010 1.00 72.25 86 ASN A O 1
ATOM 675 N N . GLY A 1 87 ? 14.733 1.993 20.104 1.00 66.75 87 GLY A N 1
ATOM 676 C CA . GLY A 1 87 ? 15.231 1.836 18.738 1.00 66.75 87 GLY A CA 1
ATOM 677 C C . GLY A 1 87 ? 14.969 0.475 18.075 1.00 66.75 87 GLY A C 1
ATOM 678 O O . GLY A 1 87 ? 15.595 0.186 17.053 1.00 66.75 87 GLY A O 1
ATOM 679 N N . TYR A 1 88 ? 14.084 -0.372 18.614 1.00 65.06 88 TYR A N 1
ATOM 680 C CA . TYR A 1 88 ? 13.773 -1.686 18.040 1.00 65.06 88 TYR A CA 1
ATOM 681 C C . TYR A 1 88 ? 13.257 -1.590 16.588 1.00 65.06 88 TYR A C 1
ATOM 683 O O . TYR A 1 88 ? 12.284 -0.889 16.305 1.00 65.06 88 TYR A O 1
ATOM 691 N N . LYS A 1 89 ? 13.910 -2.324 15.669 1.00 58.50 89 LYS A N 1
ATOM 692 C CA . LYS A 1 89 ? 13.640 -2.338 14.211 1.00 58.50 89 LYS A CA 1
ATOM 693 C C . LYS A 1 89 ? 13.036 -3.653 13.690 1.00 58.50 89 LYS A C 1
ATOM 695 O O . LYS A 1 89 ? 13.048 -3.886 12.482 1.00 58.50 89 LYS A O 1
ATOM 700 N N . GLY A 1 90 ? 12.590 -4.549 14.572 1.00 57.50 90 GLY A N 1
ATOM 701 C CA . GLY A 1 90 ? 11.941 -5.793 14.147 1.00 57.50 90 GLY A CA 1
ATOM 702 C C . GLY A 1 90 ? 10.644 -5.520 13.381 1.00 57.50 90 GLY A C 1
ATOM 703 O O . GLY A 1 90 ? 10.029 -4.467 13.549 1.00 57.50 90 GLY A O 1
ATOM 704 N N . ARG A 1 91 ? 10.239 -6.459 12.515 1.00 45.16 91 ARG A N 1
ATOM 705 C CA . ARG A 1 91 ? 8.953 -6.377 11.811 1.00 45.16 91 ARG A CA 1
ATOM 706 C C . ARG A 1 91 ? 7.835 -6.579 12.825 1.00 45.16 91 ARG A C 1
ATOM 708 O O . ARG A 1 91 ? 7.742 -7.644 13.420 1.00 45.16 91 ARG A O 1
ATOM 715 N N . VAL A 1 92 ? 7.012 -5.556 12.989 1.00 44.44 92 VAL A N 1
ATOM 716 C CA . VAL A 1 92 ? 5.717 -5.648 13.660 1.00 44.44 92 VAL A CA 1
ATOM 717 C C . VAL A 1 92 ? 4.673 -5.622 12.554 1.00 44.44 92 VAL A C 1
ATOM 719 O O . VAL A 1 92 ? 4.790 -4.797 11.643 1.00 44.44 92 VAL A O 1
ATOM 722 N N . ALA A 1 93 ? 3.693 -6.523 12.599 1.00 39.25 93 ALA A N 1
ATOM 723 C CA . ALA A 1 93 ? 2.493 -6.419 11.778 1.00 39.25 93 ALA A CA 1
ATOM 724 C C . ALA A 1 93 ? 1.719 -5.173 12.232 1.00 39.25 93 ALA A C 1
ATOM 726 O O . ALA A 1 93 ? 0.880 -5.214 13.125 1.00 39.25 93 ALA A O 1
ATOM 727 N N . VAL A 1 94 ? 2.101 -4.021 11.688 1.00 40.22 94 VAL A N 1
ATOM 728 C CA . VAL A 1 94 ? 1.288 -2.816 11.757 1.00 40.22 94 VAL A CA 1
ATOM 729 C C . VAL A 1 94 ? 0.170 -3.035 10.750 1.00 40.22 94 VAL A C 1
ATOM 731 O O . VAL A 1 94 ? 0.453 -3.390 9.604 1.00 40.22 94 VAL A O 1
ATOM 734 N N . ASP A 1 95 ? -1.074 -2.845 11.174 1.00 45.84 95 ASP A N 1
ATOM 735 C CA . ASP A 1 95 ? -2.205 -2.718 10.259 1.00 45.84 95 ASP A CA 1
ATOM 736 C C . ASP A 1 95 ? -1.979 -1.420 9.465 1.00 45.84 95 ASP A C 1
ATOM 738 O O . ASP A 1 95 ? -2.312 -0.316 9.897 1.00 45.84 95 ASP A O 1
ATOM 742 N N . ILE A 1 96 ? -1.219 -1.524 8.373 1.00 56.97 96 ILE A N 1
ATOM 743 C CA . ILE A 1 96 ? -1.017 -0.430 7.432 1.00 56.97 96 ILE A CA 1
ATOM 744 C C . ILE A 1 96 ? -2.140 -0.564 6.418 1.00 56.97 96 ILE A C 1
ATOM 746 O O . ILE A 1 96 ? -2.087 -1.430 5.544 1.00 56.97 96 ILE A O 1
ATOM 750 N N . ASP A 1 97 ? -3.137 0.309 6.520 1.00 72.38 97 ASP A N 1
ATOM 751 C CA . ASP A 1 97 ? -4.230 0.350 5.556 1.00 72.38 97 ASP A CA 1
ATOM 752 C C . ASP A 1 97 ? -3.699 0.715 4.164 1.00 72.38 97 ASP A C 1
ATOM 754 O O . ASP A 1 97 ? -3.280 1.848 3.885 1.00 72.38 97 ASP A O 1
ATOM 758 N N . VAL A 1 98 ? -3.728 -0.256 3.253 1.00 81.62 98 VAL A N 1
ATOM 759 C CA . VAL A 1 98 ? -3.401 -0.045 1.843 1.00 81.62 98 VAL A CA 1
ATOM 760 C C . VAL A 1 98 ? -4.662 0.404 1.115 1.00 81.62 98 VAL A C 1
ATOM 762 O O . VAL A 1 98 ? -5.624 -0.348 0.992 1.00 81.62 98 VAL A O 1
ATOM 765 N N . HIS A 1 99 ? -4.644 1.633 0.601 1.00 83.94 99 HIS A N 1
ATOM 766 C CA . HIS A 1 99 ? -5.737 2.174 -0.198 1.00 83.94 99 HIS A CA 1
ATOM 767 C C . HIS A 1 99 ? -5.458 1.955 -1.685 1.00 83.94 99 HIS A C 1
ATOM 769 O O . HIS A 1 99 ? -4.333 2.126 -2.155 1.00 83.94 99 HIS A O 1
ATOM 775 N N . GLY A 1 100 ? -6.494 1.603 -2.438 1.00 86.62 100 GLY A N 1
ATOM 776 C CA . GLY A 1 100 ? -6.378 1.307 -3.859 1.00 86.62 100 GLY A CA 1
ATOM 777 C C . GLY A 1 100 ? -7.712 1.413 -4.583 1.00 86.62 100 GLY A C 1
ATOM 778 O O . GLY A 1 100 ? -8.741 1.725 -3.988 1.00 86.62 100 GLY A O 1
ATOM 779 N N . CYS A 1 101 ? -7.679 1.151 -5.885 1.00 85.81 101 CYS A N 1
ATOM 780 C CA . CYS A 1 101 ? -8.867 1.124 -6.730 1.00 85.81 101 CYS A CA 1
ATOM 781 C C . CYS A 1 101 ? -9.284 -0.321 -6.991 1.00 85.81 101 CYS A C 1
ATOM 783 O O . CYS A 1 101 ? -8.438 -1.165 -7.292 1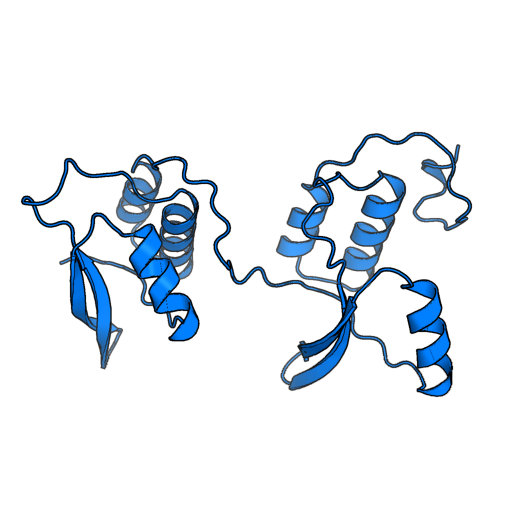.00 85.81 101 CYS A O 1
ATOM 785 N N . VAL A 1 102 ? -10.587 -0.593 -6.926 1.00 86.00 102 VAL A N 1
ATOM 786 C CA . VAL A 1 102 ? -11.139 -1.891 -7.318 1.00 86.00 102 VAL A CA 1
ATOM 787 C C . VAL A 1 102 ? -11.681 -1.807 -8.737 1.00 86.00 102 VAL A C 1
ATOM 789 O O . VAL A 1 102 ? -12.542 -0.982 -9.041 1.00 86.00 102 VAL A O 1
ATOM 792 N N . TRP A 1 103 ? -11.201 -2.707 -9.589 1.00 84.44 103 TRP A N 1
ATOM 793 C CA . TRP A 1 103 ? -11.602 -2.806 -10.987 1.00 84.44 103 TRP A CA 1
ATOM 794 C C . TRP A 1 103 ? -12.458 -4.047 -11.210 1.00 84.44 103 TRP A C 1
ATOM 796 O O . TRP A 1 103 ? -12.146 -5.133 -10.722 1.00 84.44 103 TRP A O 1
ATOM 806 N N . ARG A 1 104 ? -13.537 -3.900 -11.984 1.00 85.00 104 ARG A N 1
ATOM 807 C CA . ARG A 1 104 ? -14.317 -5.037 -12.478 1.00 85.00 104 ARG A CA 1
ATOM 808 C C . ARG A 1 104 ? -13.752 -5.455 -13.828 1.00 85.00 104 ARG A C 1
ATOM 810 O O . ARG A 1 104 ? -13.947 -4.750 -14.814 1.00 85.00 104 ARG A O 1
ATOM 817 N N . VAL A 1 105 ? -13.090 -6.604 -13.858 1.00 80.31 105 VAL A N 1
ATOM 818 C CA . VAL A 1 105 ? -12.489 -7.172 -15.067 1.00 80.31 105 VAL A CA 1
ATOM 819 C C . VAL A 1 105 ? -13.227 -8.467 -15.429 1.00 80.31 105 VAL A C 1
ATOM 821 O O . VAL A 1 105 ? -13.493 -9.261 -14.527 1.00 80.31 105 VAL A O 1
ATOM 824 N N . PRO A 1 106 ? -13.601 -8.689 -16.702 1.00 83.69 106 PRO A N 1
ATOM 825 C CA . PRO A 1 106 ? -14.157 -9.968 -17.141 1.00 83.69 106 PRO A CA 1
ATOM 826 C C . PRO A 1 106 ? -13.182 -11.136 -16.922 1.00 83.69 106 PRO A C 1
ATOM 828 O O . PRO A 1 106 ? -11.982 -10.993 -17.154 1.00 83.69 106 PRO A O 1
ATOM 831 N N . ASP A 1 107 ? -13.700 -12.306 -16.534 1.00 83.69 107 ASP A N 1
ATOM 832 C CA . ASP A 1 107 ? -12.882 -13.484 -16.190 1.00 83.69 107 ASP A CA 1
ATOM 833 C C . ASP A 1 107 ? -11.980 -13.969 -17.337 1.00 83.69 107 ASP A C 1
ATOM 835 O O . ASP A 1 107 ? -10.916 -14.533 -17.091 1.00 83.69 107 ASP A O 1
ATOM 839 N N . GLU A 1 108 ? -12.361 -13.717 -18.590 1.00 86.75 108 GLU A N 1
ATOM 840 C CA . GLU A 1 108 ? -11.548 -14.042 -19.769 1.00 86.75 108 GLU A CA 1
ATOM 841 C C . GLU A 1 108 ? -10.190 -13.319 -19.787 1.00 86.75 108 GLU A C 1
ATOM 843 O O . GLU A 1 108 ? -9.207 -13.888 -20.258 1.00 86.75 108 GLU A O 1
ATOM 848 N N . PHE A 1 109 ? -10.092 -12.124 -19.190 1.00 82.12 109 PHE A N 1
ATOM 849 C CA . PHE A 1 109 ? -8.840 -11.361 -19.095 1.00 82.12 109 PHE A CA 1
ATOM 850 C C . PHE A 1 109 ? -8.033 -11.680 -17.831 1.00 82.12 109 PHE A C 1
ATOM 852 O O . PHE A 1 109 ? -6.888 -11.249 -17.696 1.00 82.12 109 PHE A O 1
ATOM 859 N N . ALA A 1 110 ? -8.582 -12.462 -16.896 1.00 79.50 110 ALA A N 1
ATOM 860 C CA . ALA A 1 110 ? -7.890 -12.793 -15.652 1.00 79.50 110 ALA A CA 1
ATOM 861 C C . ALA A 1 110 ? -6.590 -13.585 -15.887 1.00 79.50 110 ALA A C 1
ATOM 863 O O . ALA A 1 110 ? -5.642 -13.445 -15.116 1.00 79.50 110 ALA A O 1
ATOM 864 N N . GLY A 1 111 ? -6.530 -14.391 -16.954 1.00 79.69 111 GLY A N 1
ATOM 865 C CA . GLY A 1 111 ? -5.310 -15.101 -17.348 1.00 79.69 111 GLY A CA 1
ATOM 866 C C . GLY A 1 111 ? -4.216 -14.171 -17.880 1.00 79.69 111 GLY A C 1
ATOM 867 O O . GLY A 1 111 ? -3.039 -14.397 -17.616 1.00 79.69 111 GLY A O 1
ATOM 868 N N . GLU A 1 112 ? -4.588 -13.100 -18.584 1.00 84.62 112 GLU A N 1
ATOM 869 C CA . GLU A 1 112 ? -3.633 -12.106 -19.090 1.00 84.62 112 GLU A CA 1
ATOM 870 C C . GLU A 1 112 ? -3.048 -11.256 -17.958 1.00 84.62 112 GLU A C 1
ATOM 872 O O . GLU A 1 112 ? -1.853 -10.967 -17.969 1.00 84.62 112 GLU A O 1
ATOM 877 N N . LEU A 1 113 ? -3.858 -10.924 -16.947 1.00 76.50 113 LEU A N 1
ATOM 878 C CA . LEU A 1 113 ? -3.386 -10.250 -15.734 1.00 76.50 113 LEU A CA 1
ATOM 879 C C . LEU A 1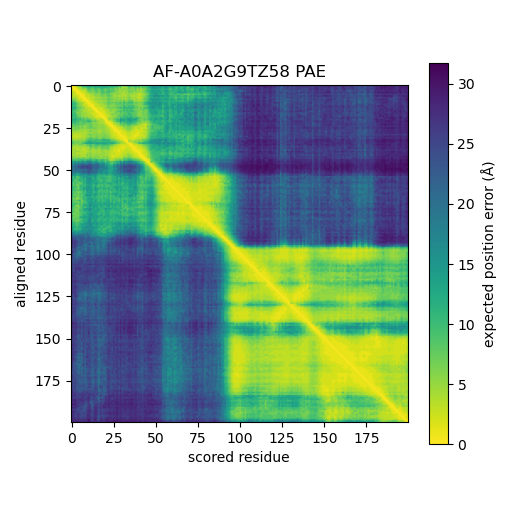 113 ? -2.339 -11.090 -14.992 1.00 76.50 113 LEU A C 1
ATOM 881 O O . LEU A 1 113 ? -1.283 -10.580 -14.627 1.00 76.50 113 LEU A O 1
ATOM 885 N N . ASP A 1 114 ? -2.583 -12.395 -14.838 1.00 80.44 114 ASP A N 1
ATOM 886 C CA . ASP A 1 114 ? -1.625 -13.304 -14.196 1.00 80.44 114 ASP A CA 1
ATOM 887 C C . ASP A 1 114 ? -0.285 -13.375 -14.963 1.00 80.44 114 ASP A C 1
ATOM 889 O O . ASP A 1 114 ? 0.772 -13.540 -14.351 1.00 80.44 114 ASP A O 1
ATOM 893 N N . LEU A 1 115 ? -0.307 -13.237 -16.295 1.00 83.56 115 LEU A N 1
ATOM 894 C CA . LEU A 1 115 ? 0.906 -13.202 -17.119 1.00 83.56 115 LEU A CA 1
ATOM 895 C C . LEU A 1 115 ? 1.680 -11.887 -16.968 1.00 83.56 115 LEU A C 1
ATOM 897 O O . LE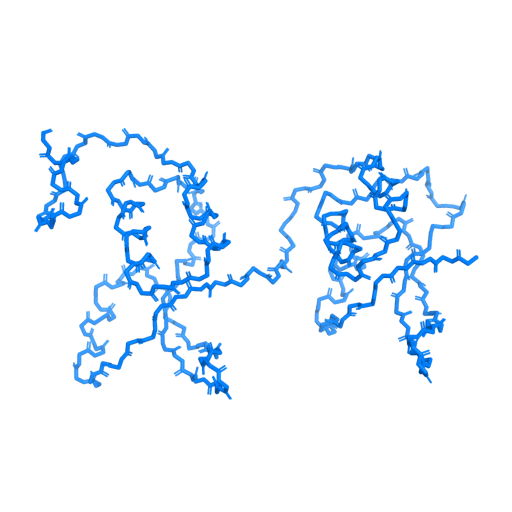U A 1 115 ? 2.911 -11.913 -16.915 1.00 83.56 115 LEU A O 1
ATOM 901 N N . GLN A 1 116 ? 0.986 -10.749 -16.891 1.00 72.81 116 GLN A N 1
ATOM 902 C CA . GLN A 1 116 ? 1.617 -9.439 -16.688 1.00 72.81 116 GLN A CA 1
ATOM 903 C C . GLN A 1 116 ? 2.316 -9.355 -15.326 1.00 72.81 116 GLN A C 1
ATOM 905 O O . GLN A 1 116 ? 3.432 -8.849 -15.236 1.00 72.81 116 GLN A O 1
ATOM 910 N N . GLU A 1 117 ? 1.709 -9.946 -14.297 1.00 78.06 117 GLU A N 1
ATOM 911 C CA . GLU A 1 117 ? 2.220 -9.972 -12.922 1.00 78.06 117 GLU A CA 1
ATOM 912 C C . GLU A 1 117 ? 3.126 -11.189 -12.645 1.00 78.06 117 GLU A C 1
ATOM 914 O O . GLU A 1 117 ? 3.318 -11.607 -11.496 1.00 78.06 117 GLU A O 1
ATOM 919 N N . SER A 1 118 ? 3.695 -11.797 -13.696 1.00 76.31 118 SER A N 1
ATOM 920 C CA . SER A 1 118 ? 4.587 -12.949 -13.547 1.00 76.31 118 SER A CA 1
ATOM 921 C C . SER A 1 118 ? 5.769 -12.610 -12.623 1.00 76.31 118 SER A C 1
ATOM 923 O O . SER A 1 118 ? 6.533 -11.674 -12.854 1.00 76.31 118 SER A O 1
ATOM 925 N N . GLY A 1 119 ? 5.903 -13.362 -11.527 1.00 76.50 119 GLY A N 1
ATOM 926 C CA . GLY A 1 119 ? 6.871 -13.084 -10.457 1.00 76.50 119 GLY A CA 1
ATOM 927 C C . GLY A 1 119 ? 6.256 -12.536 -9.164 1.00 76.50 119 GLY A C 1
ATOM 928 O O . GLY A 1 119 ? 6.958 -12.453 -8.154 1.00 76.50 119 GLY A O 1
ATOM 929 N N . TYR A 1 120 ? 4.958 -12.236 -9.159 1.00 78.19 120 TYR A N 1
ATOM 930 C CA . TYR A 1 120 ? 4.191 -11.888 -7.965 1.00 78.19 120 TYR A CA 1
ATOM 931 C C . TYR A 1 120 ? 3.331 -13.069 -7.497 1.00 78.19 120 TYR A C 1
ATOM 933 O O . TYR A 1 120 ? 2.951 -13.953 -8.267 1.00 78.19 120 TYR A O 1
ATOM 941 N N . HIS A 1 121 ? 3.023 -13.103 -6.202 1.00 81.44 121 HIS A N 1
ATOM 942 C CA . HIS A 1 121 ? 2.096 -14.062 -5.621 1.00 81.44 121 HIS A CA 1
ATOM 943 C C . HIS A 1 121 ? 0.669 -13.522 -5.693 1.00 81.44 121 HIS A C 1
ATOM 945 O O . HIS A 1 121 ? 0.373 -12.450 -5.167 1.00 81.44 121 HIS A O 1
ATOM 951 N N . ARG A 1 122 ? -0.213 -14.280 -6.343 1.00 83.31 122 ARG A N 1
ATOM 952 C CA . ARG A 1 122 ? -1.641 -13.977 -6.432 1.00 83.31 122 ARG A CA 1
ATOM 953 C C . ARG A 1 122 ? -2.331 -14.257 -5.097 1.00 83.31 122 ARG A C 1
ATOM 955 O O . ARG A 1 122 ? -2.201 -15.354 -4.558 1.00 83.31 122 ARG A O 1
ATOM 962 N N . LEU A 1 123 ? -3.121 -13.298 -4.632 1.00 84.06 123 LEU A N 1
ATOM 963 C CA . LEU A 1 123 ? -3.881 -13.335 -3.385 1.00 84.06 123 LEU A CA 1
ATOM 964 C C . LEU A 1 123 ? -5.343 -12.960 -3.646 1.00 84.06 123 LEU A C 1
ATOM 966 O O . LEU A 1 123 ? -5.633 -12.195 -4.565 1.00 84.06 123 LEU A O 1
ATOM 970 N N . ASN A 1 124 ? -6.245 -13.463 -2.805 1.00 86.00 124 ASN A N 1
ATOM 971 C CA . ASN A 1 124 ? -7.596 -12.925 -2.664 1.00 86.00 124 ASN A CA 1
ATOM 972 C C . ASN A 1 124 ? -7.677 -12.262 -1.293 1.00 86.00 124 ASN A C 1
ATOM 974 O O . ASN A 1 124 ? -7.277 -12.874 -0.301 1.00 86.00 124 ASN A O 1
ATOM 978 N N . VAL A 1 125 ? -8.117 -11.008 -1.260 1.00 84.38 125 VAL A N 1
ATOM 979 C CA . VAL A 1 125 ? -8.178 -10.209 -0.037 1.00 84.38 125 VAL A CA 1
ATOM 980 C C . VAL A 1 125 ? -9.555 -9.558 0.108 1.00 84.38 125 VAL A C 1
ATOM 982 O O . VAL A 1 125 ? -10.113 -9.091 -0.894 1.00 84.38 125 VAL A O 1
ATOM 985 N N . PRO A 1 126 ? -10.096 -9.476 1.334 1.00 86.75 126 PRO A N 1
ATOM 986 C CA . PRO A 1 126 ? -11.292 -8.696 1.603 1.00 86.75 126 PRO A CA 1
ATOM 987 C C . PRO A 1 126 ? -10.945 -7.208 1.539 1.00 86.75 126 PRO A C 1
ATOM 989 O O . PRO A 1 126 ? -10.053 -6.735 2.242 1.00 86.75 126 PRO A O 1
ATOM 992 N N . VAL A 1 127 ? -11.657 -6.452 0.707 1.00 86.62 127 VAL A N 1
ATOM 993 C CA . VAL A 1 127 ? -11.474 -5.004 0.564 1.00 86.62 127 VAL A CA 1
ATOM 994 C C . VAL A 1 127 ? -12.742 -4.290 1.001 1.00 86.62 127 VAL A C 1
ATOM 996 O O . VAL A 1 127 ? -13.831 -4.570 0.492 1.00 86.62 127 VAL A O 1
ATOM 999 N N . GLN A 1 128 ? -12.601 -3.336 1.921 1.00 85.38 128 GLN A N 1
ATOM 1000 C CA . GLN A 1 128 ? -13.685 -2.432 2.291 1.00 85.38 128 GLN A CA 1
ATOM 1001 C C . GLN A 1 128 ? -13.898 -1.410 1.166 1.00 85.38 128 GLN A C 1
ATOM 1003 O O . GLN A 1 128 ? -13.032 -0.589 0.871 1.00 85.38 128 GLN A O 1
ATOM 1008 N N . CYS A 1 129 ? -15.064 -1.449 0.532 1.00 83.06 129 CYS A N 1
ATOM 1009 C CA . CYS A 1 129 ? -15.500 -0.504 -0.490 1.00 83.06 129 CYS A CA 1
ATOM 1010 C C . CYS A 1 129 ? -16.823 0.128 -0.057 1.00 83.06 129 CYS A C 1
ATOM 1012 O O . CYS A 1 129 ? -17.869 -0.527 -0.071 1.00 83.06 129 CYS A O 1
ATOM 1014 N N . ALA A 1 130 ? -16.776 1.412 0.312 1.00 80.44 130 ALA A N 1
ATOM 1015 C CA . ALA A 1 130 ? -17.893 2.116 0.944 1.00 80.44 130 ALA A CA 1
ATOM 1016 C C . ALA A 1 130 ? -18.420 1.318 2.153 1.00 80.44 130 ALA A C 1
ATOM 1018 O O . ALA A 1 130 ? -17.655 1.067 3.078 1.00 80.44 130 ALA A O 1
ATOM 1019 N N . ASP A 1 131 ? -19.673 0.858 2.121 1.00 81.19 131 ASP A N 1
ATOM 1020 C CA . ASP A 1 131 ? -20.308 0.109 3.216 1.00 81.19 131 ASP A CA 1
ATOM 1021 C C . ASP A 1 131 ? -20.283 -1.418 3.012 1.00 81.19 131 ASP A C 1
ATOM 1023 O O . ASP A 1 131 ? -21.054 -2.150 3.638 1.00 81.19 131 ASP A O 1
ATOM 1027 N N . LYS A 1 132 ? -19.457 -1.931 2.091 1.00 88.19 132 LYS A N 1
ATOM 1028 C CA . LYS A 1 132 ? -19.423 -3.358 1.739 1.00 88.19 132 LYS A CA 1
ATOM 1029 C C . LYS A 1 132 ? -18.002 -3.897 1.709 1.00 88.19 132 LYS A C 1
ATOM 1031 O O . LYS A 1 132 ? -17.093 -3.237 1.222 1.00 88.19 132 LYS A O 1
ATOM 1036 N N . ILE A 1 133 ? -17.851 -5.142 2.145 1.00 89.25 133 ILE A N 1
ATOM 1037 C CA . ILE A 1 133 ? -16.628 -5.918 1.950 1.00 89.25 133 ILE A CA 1
ATOM 1038 C C . ILE A 1 133 ? -16.793 -6.737 0.675 1.00 89.25 133 ILE A C 1
ATOM 1040 O O . ILE A 1 133 ? -17.800 -7.431 0.505 1.00 89.25 133 ILE A O 1
ATOM 1044 N N . ILE A 1 134 ? -15.819 -6.639 -0.222 1.00 88.31 134 ILE A N 1
ATOM 1045 C CA . ILE A 1 134 ? -15.756 -7.425 -1.453 1.00 88.31 134 ILE A CA 1
ATOM 1046 C C . ILE A 1 134 ? -14.437 -8.190 -1.515 1.00 88.31 134 ILE A C 1
ATOM 1048 O O . ILE A 1 134 ? -13.385 -7.652 -1.187 1.00 88.31 134 ILE A O 1
ATOM 1052 N N . GLU A 1 135 ? -14.503 -9.451 -1.930 1.00 89.88 135 GLU A N 1
ATOM 1053 C CA . GLU A 1 135 ? -13.312 -10.259 -2.192 1.00 89.88 135 GLU A CA 1
AT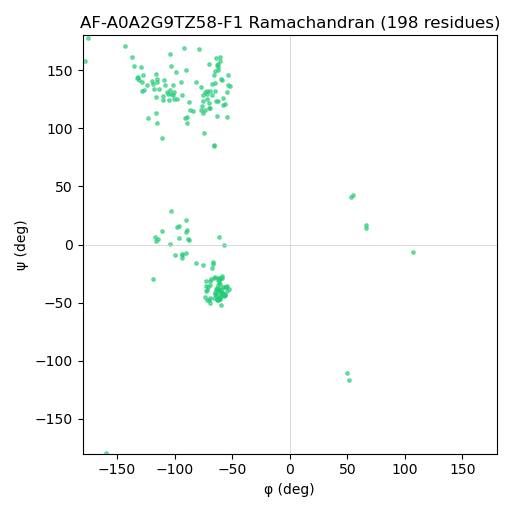OM 1054 C C . GLU A 1 135 ? -12.695 -9.825 -3.521 1.00 89.88 135 GLU A C 1
ATOM 1056 O O . GLU A 1 135 ? -13.335 -9.914 -4.574 1.00 89.88 135 GLU A O 1
ATOM 1061 N N . CYS A 1 136 ? -11.452 -9.358 -3.470 1.00 86.25 136 CYS A N 1
ATOM 1062 C CA . CYS A 1 136 ? -10.720 -8.873 -4.630 1.00 86.25 136 CYS A CA 1
ATOM 1063 C C . CYS A 1 136 ? -9.454 -9.693 -4.845 1.00 86.25 136 CYS A C 1
ATOM 1065 O O . CYS A 1 136 ? -8.730 -10.012 -3.902 1.00 86.25 136 CYS A O 1
ATOM 1067 N N . ARG A 1 137 ? -9.145 -9.971 -6.113 1.00 85.50 137 ARG A N 1
ATOM 1068 C CA . ARG A 1 137 ? -7.845 -10.517 -6.497 1.00 85.50 137 ARG A CA 1
ATOM 1069 C C . ARG A 1 137 ? -6.796 -9.405 -6.481 1.00 85.50 137 ARG A C 1
ATOM 1071 O O . ARG A 1 137 ? -7.043 -8.324 -7.009 1.00 85.50 137 ARG A O 1
ATOM 1078 N N . THR A 1 138 ? -5.625 -9.688 -5.923 1.00 86.00 138 THR A N 1
ATOM 1079 C CA . THR A 1 138 ? -4.458 -8.796 -5.922 1.00 86.00 138 THR A CA 1
ATOM 1080 C C . THR A 1 138 ? -3.155 -9.587 -6.069 1.00 86.00 138 THR A C 1
ATOM 1082 O O . THR A 1 138 ? -3.155 -10.820 -6.010 1.00 86.00 138 THR A O 1
ATOM 1085 N N . TYR A 1 139 ? -2.040 -8.885 -6.262 1.00 82.75 139 TYR A N 1
ATOM 1086 C CA . TYR A 1 139 ? -0.717 -9.466 -6.470 1.00 82.75 139 TYR A CA 1
ATOM 1087 C C . TYR A 1 139 ? 0.286 -8.833 -5.510 1.00 82.75 139 TYR A C 1
ATOM 1089 O O . TYR A 1 139 ? 0.359 -7.614 -5.370 1.00 82.75 139 TYR A O 1
ATOM 1097 N N . GLN A 1 140 ? 1.072 -9.669 -4.838 1.00 80.75 140 GLN A N 1
ATOM 1098 C CA . GLN A 1 140 ? 2.079 -9.230 -3.881 1.00 80.75 140 GLN A CA 1
ATOM 1099 C C . GLN A 1 140 ? 3.434 -9.831 -4.223 1.00 80.75 140 GLN A C 1
ATOM 1101 O O . GLN A 1 140 ? 3.571 -11.037 -4.426 1.00 80.75 140 GLN A O 1
ATOM 1106 N N . TYR A 1 141 ? 4.468 -8.996 -4.230 1.00 78.12 141 TYR A N 1
ATOM 1107 C CA . TYR A 1 141 ? 5.828 -9.484 -4.372 1.00 78.12 141 TYR A CA 1
ATOM 1108 C C . TYR A 1 141 ? 6.244 -10.221 -3.094 1.00 78.12 141 TYR A C 1
ATOM 1110 O O . TYR A 1 141 ? 6.286 -9.632 -2.015 1.00 78.12 141 TYR A O 1
ATOM 1118 N N . SER A 1 142 ? 6.529 -11.517 -3.203 1.00 67.81 142 SER A N 1
ATOM 1119 C CA . SER A 1 142 ? 6.728 -12.412 -2.054 1.00 67.81 142 SER A CA 1
ATOM 1120 C C . SER A 1 142 ? 8.193 -12.761 -1.782 1.00 67.81 142 SER A C 1
ATOM 1122 O O . SER A 1 142 ? 8.487 -13.487 -0.830 1.00 67.81 142 SER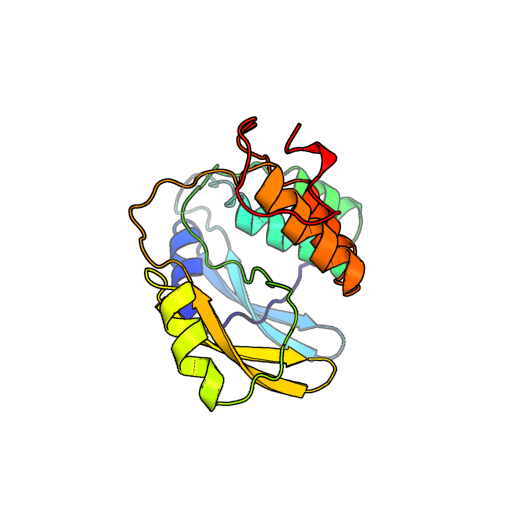 A O 1
ATOM 1124 N N . ASN A 1 143 ? 9.139 -12.241 -2.574 1.00 72.12 143 ASN A N 1
ATOM 1125 C CA . ASN A 1 143 ? 10.555 -12.507 -2.342 1.00 72.12 143 ASN A CA 1
ATOM 1126 C C . ASN A 1 143 ? 11.070 -11.706 -1.138 1.00 72.12 143 ASN A C 1
ATOM 1128 O O . ASN A 1 143 ? 11.497 -10.557 -1.252 1.00 72.12 143 ASN A O 1
ATOM 1132 N N . SER A 1 144 ? 11.079 -12.357 0.022 1.00 61.44 144 SER A N 1
ATOM 1133 C CA . SER A 1 144 ? 11.517 -11.794 1.301 1.00 61.44 144 SER A CA 1
ATOM 1134 C C . SER A 1 144 ? 13.012 -11.463 1.367 1.00 61.44 144 SER A C 1
ATOM 1136 O O . SER A 1 144 ? 13.426 -10.738 2.272 1.00 61.44 144 SER A O 1
ATOM 1138 N N . THR A 1 145 ? 13.807 -11.977 0.423 1.00 67.75 145 THR A N 1
ATOM 1139 C CA . THR A 1 145 ? 15.260 -11.752 0.332 1.00 67.75 145 THR A CA 1
ATOM 1140 C C . THR A 1 145 ? 15.643 -10.581 -0.570 1.00 67.75 145 THR A C 1
ATOM 1142 O O . THR A 1 145 ? 16.806 -10.175 -0.583 1.00 67.75 145 THR A O 1
ATOM 1145 N N . ALA A 1 146 ? 14.687 -10.016 -1.314 1.00 64.81 146 ALA A N 1
ATOM 1146 C CA . ALA A 1 146 ? 14.943 -8.849 -2.141 1.00 64.81 146 ALA A CA 1
ATOM 1147 C C . ALA A 1 146 ? 15.206 -7.616 -1.256 1.00 64.81 146 ALA A C 1
ATOM 1149 O O . ALA A 1 146 ? 14.437 -7.352 -0.325 1.00 64.81 146 ALA A O 1
ATOM 1150 N N . PRO A 1 147 ? 16.274 -6.843 -1.524 1.00 65.50 147 PRO A N 1
ATOM 1151 C CA . PRO A 1 147 ? 16.525 -5.621 -0.781 1.00 65.50 147 PRO A CA 1
ATOM 1152 C C . PRO A 1 147 ? 15.401 -4.608 -1.058 1.00 65.50 147 PRO A C 1
ATOM 1154 O O . PRO A 1 147 ? 14.986 -4.467 -2.211 1.00 65.50 147 PRO A O 1
ATOM 1157 N N . PRO A 1 148 ? 14.922 -3.870 -0.039 1.00 70.44 148 PRO A N 1
ATOM 1158 C CA . PRO A 1 148 ? 13.998 -2.765 -0.253 1.00 70.44 148 PRO A CA 1
ATOM 1159 C C . PRO A 1 148 ? 14.647 -1.746 -1.191 1.00 70.44 148 PRO A C 1
ATOM 1161 O O . PRO A 1 148 ? 15.710 -1.205 -0.880 1.00 70.44 148 PRO A O 1
ATOM 1164 N N . ALA A 1 149 ? 14.022 -1.497 -2.337 1.00 77.00 149 ALA A N 1
ATOM 1165 C CA . ALA A 1 149 ? 14.504 -0.537 -3.318 1.00 77.00 149 ALA A CA 1
ATOM 1166 C C . ALA A 1 149 ? 13.468 0.583 -3.495 1.00 77.00 149 ALA A C 1
ATOM 1168 O O . ALA A 1 149 ? 12.278 0.285 -3.631 1.00 77.00 149 ALA A O 1
ATOM 1169 N N . PRO A 1 150 ? 13.891 1.860 -3.502 1.00 82.69 150 PRO A N 1
ATOM 1170 C CA . PRO A 1 150 ? 12.977 2.953 -3.783 1.00 82.69 150 PRO A CA 1
ATOM 1171 C C . PRO A 1 150 ? 12.467 2.880 -5.234 1.00 82.69 150 PRO A C 1
ATOM 1173 O O . PRO A 1 150 ? 13.215 2.462 -6.131 1.00 82.69 150 PRO A O 1
ATOM 1176 N N . PRO A 1 151 ? 11.208 3.284 -5.485 1.00 85.31 151 PRO A N 1
ATOM 1177 C CA . PRO A 1 151 ? 10.632 3.286 -6.825 1.00 85.31 151 PRO A CA 1
ATOM 1178 C C . PRO A 1 151 ? 11.368 4.261 -7.751 1.00 85.31 151 PRO A C 1
ATOM 1180 O O . PRO A 1 151 ? 12.036 5.192 -7.300 1.00 85.31 151 PRO A O 1
ATOM 1183 N N . SER A 1 152 ? 11.216 4.082 -9.065 1.00 87.94 152 SER A N 1
ATOM 1184 C CA . SER A 1 152 ? 11.647 5.110 -10.017 1.00 87.94 152 SER A CA 1
ATOM 1185 C C . SER A 1 152 ? 10.742 6.345 -9.941 1.00 87.94 152 SER A C 1
ATOM 1187 O O . SER A 1 152 ? 9.563 6.215 -9.585 1.00 87.94 152 SER A O 1
ATOM 1189 N N . PRO A 1 153 ? 11.239 7.534 -10.333 1.00 85.12 153 PRO A N 1
ATOM 1190 C CA . PRO A 1 153 ? 10.404 8.725 -10.451 1.00 85.12 153 PRO A CA 1
ATOM 1191 C C . PRO A 1 153 ? 9.188 8.499 -11.359 1.00 85.12 153 PRO A C 1
ATOM 1193 O O . PRO A 1 153 ? 8.084 8.913 -11.011 1.00 85.12 153 PRO A O 1
ATOM 1196 N N . HIS A 1 154 ? 9.352 7.779 -12.478 1.00 85.00 154 HIS A N 1
ATOM 1197 C CA . HIS A 1 154 ? 8.255 7.438 -13.394 1.00 85.00 154 HIS A CA 1
ATOM 1198 C C . HIS A 1 154 ? 7.169 6.622 -12.698 1.00 85.00 154 HIS A C 1
ATOM 1200 O O . HIS A 1 154 ? 6.005 7.013 -12.724 1.00 85.00 154 HIS A O 1
ATOM 1206 N N . TYR A 1 155 ? 7.548 5.528 -12.032 1.00 82.19 155 TYR A N 1
ATOM 1207 C CA . TYR A 1 155 ? 6.596 4.650 -11.353 1.00 82.19 155 TYR A CA 1
ATOM 1208 C C . TYR A 1 155 ? 5.872 5.386 -10.222 1.00 82.19 155 TYR A C 1
ATOM 1210 O O . TYR A 1 155 ? 4.643 5.381 -10.161 1.00 82.19 155 TYR A O 1
ATOM 1218 N N . LYS A 1 156 ? 6.621 6.104 -9.376 1.00 86.44 156 LYS A N 1
ATOM 1219 C CA . LYS A 1 156 ? 6.053 6.920 -8.295 1.00 86.44 156 LYS A CA 1
ATOM 1220 C C . LYS A 1 156 ? 5.046 7.944 -8.829 1.00 86.44 156 LYS A C 1
ATOM 1222 O O . LYS A 1 156 ? 3.976 8.103 -8.248 1.00 86.44 156 LYS A O 1
ATOM 1227 N N . THR A 1 157 ? 5.370 8.618 -9.932 1.00 83.00 157 THR A N 1
ATOM 1228 C CA . THR A 1 157 ? 4.503 9.645 -10.531 1.00 83.00 157 THR A CA 1
ATOM 1229 C C . THR A 1 157 ? 3.183 9.051 -11.016 1.00 83.00 157 THR A C 1
ATOM 1231 O O . THR A 1 157 ? 2.132 9.621 -10.732 1.00 83.00 157 THR A O 1
ATOM 1234 N N . VAL A 1 158 ? 3.215 7.888 -11.674 1.00 80.31 158 VAL A N 1
ATOM 1235 C CA . VAL A 1 158 ? 1.998 7.188 -12.125 1.00 80.31 158 VAL A CA 1
ATOM 1236 C C . VAL A 1 158 ? 1.109 6.805 -10.943 1.00 80.31 158 VAL A C 1
ATOM 1238 O O . VAL A 1 158 ? -0.086 7.089 -10.966 1.00 80.31 158 VAL A O 1
ATOM 1241 N N . ILE A 1 159 ? 1.688 6.229 -9.885 1.00 85.50 159 ILE A N 1
ATOM 1242 C CA . ILE A 1 159 ? 0.935 5.823 -8.689 1.00 85.50 159 ILE A CA 1
ATOM 1243 C C . ILE A 1 159 ? 0.293 7.029 -7.996 1.00 85.50 159 ILE A C 1
ATOM 1245 O O . ILE A 1 159 ? -0.891 6.993 -7.663 1.00 85.50 159 ILE A O 1
ATOM 1249 N N . VAL A 1 160 ? 1.042 8.119 -7.805 1.00 83.81 160 VAL A N 1
ATOM 1250 C CA . VAL A 1 160 ? 0.510 9.341 -7.178 1.00 83.81 160 VAL A CA 1
ATOM 1251 C C . VAL A 1 160 ? -0.585 9.972 -8.038 1.00 83.81 160 VAL A C 1
ATOM 1253 O O . VAL A 1 160 ? -1.590 10.426 -7.495 1.00 83.81 160 VAL A O 1
ATOM 1256 N N . ALA A 1 161 ? -0.419 10.002 -9.361 1.00 83.00 161 ALA A N 1
ATOM 1257 C CA . ALA A 1 161 ? -1.421 10.558 -10.262 1.00 83.00 161 ALA A CA 1
ATOM 1258 C C . ALA A 1 161 ? -2.716 9.742 -10.261 1.00 83.00 161 ALA A C 1
ATOM 1260 O O . ALA A 1 161 ? -3.779 10.331 -10.093 1.00 83.00 161 ALA A O 1
ATOM 1261 N N . GLY A 1 162 ? -2.630 8.410 -10.341 1.00 81.44 162 GLY A N 1
ATOM 1262 C CA . GLY A 1 162 ? -3.804 7.539 -10.231 1.00 81.44 162 GLY A CA 1
ATOM 1263 C C . GLY A 1 162 ? -4.503 7.680 -8.876 1.00 81.44 162 GLY A C 1
ATOM 1264 O O . GLY A 1 162 ? -5.728 7.733 -8.811 1.00 81.44 162 GLY A O 1
ATOM 1265 N N . ALA A 1 163 ? -3.736 7.834 -7.790 1.00 84.19 163 ALA A N 1
ATOM 1266 C CA . ALA A 1 163 ? -4.305 8.068 -6.465 1.00 84.19 163 ALA A CA 1
ATOM 1267 C C . ALA A 1 163 ? -5.101 9.389 -6.386 1.00 84.19 163 ALA A C 1
ATOM 1269 O O . ALA A 1 163 ? -6.160 9.439 -5.763 1.00 84.19 163 ALA A O 1
ATOM 1270 N N . ILE A 1 164 ? -4.605 10.451 -7.032 1.00 81.38 164 ILE A N 1
ATOM 1271 C CA . ILE A 1 164 ? -5.290 11.750 -7.125 1.00 81.38 164 ILE A CA 1
ATOM 1272 C C . ILE A 1 164 ? -6.527 11.648 -8.022 1.00 81.38 164 ILE A C 1
ATOM 1274 O O . ILE A 1 164 ? -7.599 12.101 -7.630 1.00 81.38 164 ILE A O 1
ATOM 1278 N N . GLU A 1 165 ? -6.391 11.047 -9.204 1.00 86.00 165 GLU A N 1
ATOM 1279 C CA . GLU A 1 165 ? -7.471 10.888 -10.184 1.00 86.00 165 GLU A CA 1
ATOM 1280 C C . GLU A 1 165 ? -8.670 10.143 -9.590 1.00 86.00 165 GLU A C 1
ATOM 1282 O O . GLU A 1 165 ? -9.815 10.568 -9.747 1.00 86.00 165 GLU A O 1
ATOM 1287 N N . HIS A 1 166 ? -8.408 9.083 -8.828 1.00 86.50 166 HIS A N 1
ATOM 1288 C CA . HIS A 1 166 ? -9.443 8.278 -8.185 1.00 86.50 166 HIS A CA 1
ATOM 1289 C C . HIS A 1 166 ? -9.830 8.753 -6.779 1.00 86.50 166 HIS A C 1
ATOM 1291 O O . HIS A 1 166 ? -10.574 8.060 -6.088 1.00 86.50 166 HIS A O 1
ATOM 1297 N N . SER A 1 167 ? -9.383 9.945 -6.366 1.00 88.12 167 SER A N 1
ATOM 1298 C CA . SER A 1 167 ? -9.780 10.578 -5.100 1.00 88.12 167 SER A CA 1
ATOM 1299 C C . SER A 1 167 ? -9.534 9.699 -3.865 1.00 88.12 167 SER A C 1
ATOM 1301 O O . SER A 1 167 ? -10.374 9.622 -2.966 1.00 88.12 167 SER A O 1
ATOM 1303 N N . LEU A 1 168 ? -8.377 9.028 -3.807 1.00 86.19 168 LEU A N 1
ATOM 1304 C CA . LEU A 1 168 ? -7.948 8.335 -2.589 1.00 86.19 168 LEU A CA 1
ATOM 1305 C C . LEU A 1 168 ? -7.793 9.343 -1.429 1.00 86.19 168 LEU A C 1
ATOM 1307 O O . LEU A 1 168 ? -7.595 10.536 -1.676 1.00 86.19 168 LEU A O 1
ATOM 1311 N N . PRO A 1 169 ? -7.845 8.897 -0.158 1.00 88.56 169 PRO A N 1
ATOM 1312 C CA . PRO A 1 169 ? -7.742 9.800 0.986 1.00 88.56 169 PRO A CA 1
ATOM 1313 C C . PRO A 1 169 ? -6.501 10.696 0.935 1.00 88.56 169 PRO A C 1
ATOM 1315 O O . PRO A 1 169 ? -5.392 10.237 0.648 1.00 88.56 169 PRO A O 1
ATOM 1318 N N . GLU A 1 170 ? -6.667 11.979 1.265 1.00 84.12 170 GLU A N 1
ATOM 1319 C CA . GLU A 1 170 ? -5.588 12.974 1.171 1.00 84.12 170 GLU A CA 1
ATOM 1320 C C . GLU A 1 170 ? -4.360 12.602 2.013 1.00 84.12 170 GLU A C 1
ATOM 1322 O O . GLU A 1 170 ? -3.221 12.807 1.585 1.00 84.12 170 GLU A O 1
ATOM 1327 N N . SER A 1 171 ? -4.579 12.009 3.191 1.00 84.69 171 SER A N 1
ATOM 1328 C CA . SER A 1 171 ? -3.515 11.500 4.063 1.00 84.69 171 SER A CA 1
ATOM 1329 C C . SER A 1 171 ? -2.695 10.400 3.386 1.00 84.69 171 SER A C 1
ATOM 1331 O O . SER A 1 171 ? -1.467 10.403 3.481 1.00 84.69 171 SER A O 1
ATOM 1333 N N . TYR A 1 172 ? -3.353 9.509 2.642 1.00 84.56 172 TYR A N 1
ATOM 1334 C CA . TYR A 1 172 ? -2.705 8.437 1.895 1.00 84.56 172 TYR A CA 1
ATOM 1335 C C . TYR A 1 172 ? -1.896 8.993 0.719 1.00 84.56 172 TYR A C 1
ATOM 1337 O O . TYR A 1 172 ? -0.721 8.663 0.559 1.00 84.56 172 TYR A O 1
ATOM 1345 N N . ILE A 1 173 ? -2.475 9.923 -0.050 1.00 84.12 173 ILE A N 1
ATOM 1346 C CA . ILE A 1 173 ? -1.776 10.612 -1.148 1.00 84.12 173 ILE A CA 1
ATOM 1347 C C . ILE A 1 173 ? -0.535 11.348 -0.628 1.00 84.12 173 ILE A C 1
ATOM 1349 O O . ILE A 1 173 ? 0.516 11.332 -1.276 1.00 84.12 173 ILE A O 1
ATOM 1353 N N . LYS A 1 174 ? -0.630 11.990 0.541 1.00 84.69 174 LYS A N 1
ATOM 1354 C CA . LYS A 1 174 ? 0.513 12.643 1.185 1.00 84.69 174 LYS A CA 1
ATOM 1355 C C . LYS A 1 174 ? 1.616 11.632 1.512 1.00 84.69 174 LYS A C 1
ATOM 1357 O O . LYS A 1 174 ? 2.761 11.871 1.136 1.00 84.69 174 LYS A O 1
ATOM 1362 N N . GLY A 1 175 ? 1.263 10.489 2.102 1.00 85.31 175 GLY A N 1
ATOM 1363 C CA . GLY A 1 175 ? 2.206 9.400 2.369 1.00 85.31 175 GLY A CA 1
ATOM 1364 C C . GLY A 1 175 ? 2.905 8.897 1.101 1.00 85.31 175 GLY A C 1
ATOM 1365 O O . GLY A 1 175 ? 4.128 8.786 1.078 1.00 85.31 175 GLY A O 1
ATOM 1366 N N . LEU A 1 176 ? 2.163 8.697 0.004 1.00 84.56 176 LEU A N 1
ATOM 1367 C CA . LEU A 1 176 ? 2.740 8.293 -1.288 1.00 84.56 176 LEU A CA 1
ATOM 1368 C C . LEU A 1 176 ? 3.763 9.310 -1.826 1.00 84.56 176 LEU A C 1
ATOM 1370 O O . LEU A 1 176 ? 4.792 8.929 -2.388 1.00 84.56 176 LEU A O 1
ATOM 1374 N N . LYS A 1 177 ? 3.507 10.612 -1.652 1.00 86.75 177 LYS A N 1
ATOM 1375 C CA . LYS A 1 177 ? 4.418 11.683 -2.095 1.00 86.75 177 LYS A CA 1
ATOM 1376 C C . LYS A 1 177 ? 5.714 11.730 -1.282 1.00 86.75 177 LYS A C 1
ATOM 1378 O O . LYS A 1 177 ? 6.753 12.079 -1.848 1.00 86.75 177 LYS A O 1
ATOM 1383 N N . GLU A 1 178 ? 5.663 11.362 -0.005 1.00 89.62 178 GLU A N 1
ATOM 1384 C CA . GLU A 1 178 ? 6.808 11.366 0.917 1.00 89.62 178 GLU A CA 1
ATOM 1385 C C . GLU A 1 178 ? 7.783 10.196 0.686 1.00 89.62 178 GLU A C 1
ATOM 1387 O O . GLU A 1 178 ? 8.942 10.285 1.093 1.00 89.62 178 GLU A O 1
ATOM 1392 N N . ILE A 1 179 ? 7.371 9.133 -0.021 1.00 84.00 179 ILE A N 1
ATOM 1393 C CA . ILE A 1 179 ? 8.247 7.995 -0.352 1.00 84.00 179 ILE A CA 1
ATOM 1394 C C . ILE A 1 179 ? 9.421 8.472 -1.226 1.00 84.00 179 ILE A C 1
ATOM 1396 O O . ILE A 1 179 ? 9.180 9.024 -2.303 1.00 84.00 179 ILE A O 1
ATOM 1400 N N . PRO A 1 180 ? 10.689 8.255 -0.835 1.00 85.44 180 PRO A N 1
ATOM 1401 C CA . PRO A 1 180 ? 11.828 8.641 -1.661 1.00 85.44 180 PRO A CA 1
ATOM 1402 C C . PRO A 1 180 ? 11.886 7.792 -2.935 1.00 85.44 180 PRO A C 1
ATOM 1404 O O . PRO A 1 180 ? 11.674 6.582 -2.888 1.00 85.44 180 PRO A O 1
ATOM 1407 N N . ASP A 1 181 ? 12.188 8.420 -4.069 1.00 89.69 181 ASP A N 1
ATOM 1408 C CA . ASP A 1 181 ? 12.493 7.712 -5.313 1.00 89.69 181 ASP A CA 1
ATOM 1409 C C . ASP A 1 181 ? 14.002 7.454 -5.458 1.00 89.69 181 ASP A C 1
ATOM 1411 O O . ASP A 1 181 ? 14.828 7.949 -4.688 1.00 89.69 181 ASP A O 1
ATOM 1415 N N . ASN A 1 182 ? 14.365 6.622 -6.432 1.00 88.81 182 ASN A N 1
ATOM 1416 C CA . ASN A 1 182 ? 15.751 6.252 -6.714 1.00 88.81 182 ASN A CA 1
ATOM 1417 C C . ASN A 1 182 ? 16.471 7.214 -7.682 1.00 88.81 182 ASN A C 1
ATOM 1419 O O . ASN A 1 182 ? 17.609 6.944 -8.069 1.00 88.81 182 ASN A O 1
ATOM 1423 N N . GLY A 1 183 ? 15.826 8.307 -8.106 1.00 86.44 183 GLY A N 1
ATOM 1424 C CA . GLY A 1 183 ? 16.410 9.303 -9.003 1.00 86.44 183 GLY A CA 1
ATOM 1425 C C . GLY A 1 183 ? 16.710 8.826 -10.430 1.00 86.44 183 GLY A C 1
ATOM 1426 O O . GLY A 1 183 ? 17.498 9.478 -11.118 1.00 86.44 183 GLY A O 1
ATOM 1427 N N . TYR A 1 184 ? 16.137 7.708 -10.890 1.00 86.69 184 TYR A N 1
ATOM 1428 C CA . TYR A 1 184 ? 16.327 7.204 -12.254 1.00 86.69 184 TYR A CA 1
ATOM 1429 C C . TYR A 1 184 ? 15.983 8.259 -13.323 1.00 86.69 184 TYR A C 1
ATOM 1431 O O . TYR A 1 184 ? 14.916 8.868 -13.285 1.00 86.69 184 TYR A O 1
ATOM 1439 N N . LYS A 1 185 ? 16.889 8.449 -14.294 1.00 82.00 185 LYS A N 1
ATOM 1440 C CA . LYS A 1 185 ? 16.790 9.468 -15.365 1.00 82.00 185 LYS A CA 1
ATOM 1441 C C . LYS A 1 185 ? 16.695 8.888 -16.778 1.00 82.00 185 LYS A C 1
ATOM 1443 O O . LYS A 1 185 ? 16.824 9.622 -17.751 1.00 82.00 185 LYS A O 1
ATOM 1448 N N . GLY A 1 186 ? 16.581 7.568 -16.905 1.00 80.69 186 GLY A N 1
ATOM 1449 C CA . GLY A 1 186 ? 16.438 6.936 -18.213 1.00 80.69 186 GLY A CA 1
ATOM 1450 C C . GLY A 1 186 ? 15.012 7.052 -18.744 1.00 80.69 186 GLY A C 1
ATOM 1451 O O . GLY A 1 186 ? 14.083 7.393 -18.011 1.00 80.69 186 GLY A O 1
ATOM 1452 N N . ARG A 1 187 ? 14.836 6.733 -20.026 1.00 79.75 187 ARG A N 1
ATOM 1453 C CA . ARG A 1 187 ? 13.509 6.660 -20.642 1.00 79.75 187 ARG A CA 1
ATOM 1454 C C . ARG A 1 187 ? 12.852 5.324 -20.331 1.00 79.75 187 ARG A C 1
ATOM 1456 O O . ARG A 1 187 ? 13.503 4.282 -20.406 1.00 79.75 187 ARG A O 1
ATOM 1463 N N . VAL A 1 188 ? 11.556 5.356 -20.054 1.00 82.25 188 VAL A N 1
ATOM 1464 C CA . VAL A 1 188 ? 10.716 4.155 -20.017 1.00 82.25 188 VAL A CA 1
ATOM 1465 C C . VAL A 1 188 ? 9.958 4.021 -21.335 1.00 82.25 188 VAL A C 1
ATOM 1467 O O . VAL A 1 188 ? 9.623 5.019 -21.966 1.00 82.25 188 VAL A O 1
ATOM 1470 N N . ALA A 1 189 ? 9.677 2.788 -21.759 1.00 79.31 189 ALA A N 1
ATOM 1471 C CA . ALA A 1 189 ? 8.960 2.522 -23.012 1.00 79.31 189 ALA A CA 1
ATOM 1472 C C . ALA A 1 189 ? 7.494 3.000 -22.996 1.00 79.31 189 ALA A C 1
ATOM 1474 O O . ALA A 1 189 ? 6.868 3.110 -24.045 1.00 79.31 189 ALA A O 1
ATOM 1475 N N . VAL A 1 190 ? 6.948 3.270 -21.807 1.00 75.50 190 VAL A N 1
ATOM 1476 C CA . VAL A 1 190 ? 5.577 3.744 -21.612 1.00 75.50 190 VAL A CA 1
ATOM 1477 C C . VAL A 1 190 ? 5.480 5.222 -21.996 1.00 75.50 190 VAL A C 1
ATOM 1479 O O . VAL A 1 190 ? 6.182 6.059 -21.427 1.00 75.50 190 VAL A O 1
ATOM 1482 N N . ASP A 1 191 ? 4.580 5.537 -22.929 1.00 77.00 191 ASP A N 1
ATOM 1483 C CA . ASP A 1 191 ? 4.285 6.901 -23.377 1.00 77.00 191 ASP A CA 1
ATOM 1484 C C . ASP A 1 191 ? 2.878 7.318 -22.929 1.00 77.00 191 ASP A C 1
ATOM 1486 O O . ASP A 1 191 ? 1.880 7.051 -23.596 1.00 77.00 191 ASP A O 1
ATOM 1490 N N . ILE A 1 192 ? 2.806 7.938 -21.752 1.00 79.50 192 ILE A N 1
ATOM 1491 C CA . ILE A 1 192 ? 1.574 8.476 -21.165 1.00 79.50 192 ILE A CA 1
ATOM 1492 C C . ILE A 1 192 ? 1.826 9.900 -20.671 1.00 79.50 192 ILE A C 1
ATOM 1494 O O . ILE A 1 192 ? 2.907 10.200 -20.155 1.00 79.50 192 ILE A O 1
ATOM 1498 N N . ASP A 1 193 ? 0.828 10.778 -20.805 1.00 81.69 193 ASP A N 1
ATOM 1499 C CA . ASP A 1 193 ? 0.969 12.224 -20.561 1.00 81.69 193 ASP A CA 1
ATOM 1500 C C . ASP A 1 193 ? 1.571 12.551 -19.191 1.00 81.69 193 ASP A C 1
ATOM 1502 O O . ASP A 1 193 ? 2.437 13.420 -19.070 1.00 81.69 193 ASP A O 1
ATOM 1506 N N . VAL A 1 194 ? 1.179 11.783 -18.177 1.00 81.56 194 VAL A N 1
ATOM 1507 C CA . VAL A 1 194 ? 1.605 11.963 -16.789 1.00 81.56 194 VAL A CA 1
ATOM 1508 C C . VAL A 1 194 ? 3.124 11.840 -16.580 1.00 81.56 194 VAL A C 1
ATOM 1510 O O . VAL A 1 194 ? 3.666 12.519 -15.709 1.00 81.56 194 VAL A O 1
ATOM 1513 N N . ILE A 1 195 ? 3.845 11.061 -17.398 1.00 82.25 195 ILE A N 1
ATOM 1514 C CA . ILE A 1 195 ? 5.311 10.896 -17.291 1.00 82.25 195 ILE A CA 1
ATOM 1515 C C . ILE A 1 195 ? 6.089 11.442 -18.492 1.00 82.25 195 ILE A C 1
ATOM 1517 O O . ILE A 1 195 ? 7.312 11.308 -18.524 1.00 82.25 195 ILE A O 1
ATOM 1521 N N . LYS A 1 196 ? 5.438 12.098 -19.464 1.00 83.25 196 LYS A N 1
ATOM 1522 C CA . LYS A 1 196 ? 6.122 12.629 -20.662 1.00 83.25 196 LYS A CA 1
ATOM 1523 C C . LYS A 1 196 ? 7.298 13.548 -20.331 1.00 83.25 196 LYS A C 1
ATOM 1525 O O . LYS A 1 196 ? 8.317 13.512 -21.011 1.00 83.25 196 LYS A O 1
ATOM 1530 N N . HIS A 1 197 ? 7.185 14.335 -19.263 1.00 83.19 197 HIS A N 1
ATOM 1531 C CA . HIS A 1 197 ? 8.248 15.227 -18.794 1.00 83.19 197 HIS A CA 1
ATOM 1532 C C . HIS A 1 197 ? 9.483 14.490 -18.238 1.00 83.19 197 HIS A C 1
ATOM 1534 O O . HIS A 1 197 ? 10.560 15.074 -18.190 1.00 83.19 197 HIS A O 1
ATOM 1540 N N . LEU A 1 198 ? 9.348 13.216 -17.850 1.00 79.06 198 LEU A N 1
ATOM 1541 C CA . LEU A 1 198 ? 10.436 12.372 -17.338 1.00 79.06 198 LEU A CA 1
ATOM 1542 C C . LEU A 1 198 ? 11.108 11.527 -18.432 1.00 79.06 198 LEU A C 1
ATOM 1544 O O . LEU A 1 198 ? 12.148 10.925 -18.187 1.00 79.06 198 LEU A O 1
ATOM 1548 N N . ASN A 1 199 ? 10.516 11.454 -19.627 1.00 77.44 199 ASN A N 1
ATOM 1549 C CA . ASN A 1 199 ? 11.041 10.709 -20.776 1.00 77.44 199 ASN A CA 1
ATOM 1550 C C . ASN A 1 199 ? 11.850 11.586 -21.751 1.00 77.44 199 ASN A C 1
ATOM 1552 O O . ASN A 1 199 ? 12.089 11.178 -22.889 1.00 77.44 199 ASN A O 1
ATOM 1556 N N . GLN A 1 200 ? 12.259 12.784 -21.330 1.00 68.00 200 GLN A N 1
ATOM 1557 C CA . GLN A 1 200 ? 12.996 13.738 -22.165 1.00 68.00 200 GLN A CA 1
ATOM 1558 C C . GLN A 1 200 ? 14.484 13.404 -22.234 1.00 68.00 200 GLN A C 1
ATOM 1560 O O . GLN A 1 200 ? 15.097 13.156 -21.177 1.00 68.00 200 GLN A O 1
#

Radius of gyration: 22.19 Å; Cα contacts (8 Å, |Δi|>4): 174; chains: 1; bounding box: 37×33×63 Å

Foldseek 3Di:
DDDFFADDDPPVQVVVVCVQLVQWDWDWDFDDDPPDTDTGIDTHHDPPGDPDAFHAPVVLVVGLVRCVVVVPDPVVSVVSVPGDHNDDDDDRPDPDDDDDDADDDDPVCVVVVCVVLPQWDWDWDFDDDPPDTDTGIDTHRDPPPDPDAFAAPQVLQVVLVNCVVVVPPPVVSVVSVPGDHPDDQDADPDDDPSCVVSRD

Nearest PDB structures (foldseek):
  2rbh-assembly1_B  TM=8.390E-01  e=4.533E-05  Homo sapiens
  3cry-assembly1_B  TM=8.506E-01  e=7.038E-05  Homo sapiens
  8g3d-assembly1_5E  TM=1.179E-01  e=7.425E+00  Tetrahymena thermophila

Sequence (200 aa):
MVHGCVWRVPDEFAGELDLQESGYHRLNVPVQCADKIIECRTYQYSNSIAPPAPPSPHYKTVIVAGAIEHSLPESYIKGLKEIPDNGYKGRVAVDIDVHGCVWRVPDEFAGELDLQESGYHRLNVPVQCADKIIECRTYQYSNSTAPPAPPSPHYKTVIVAGAIEHSLPESYIKGLKEIPDNGYKGRVAVDIDVIKHLNQ

Mean predicted aligned error: 15.89 Å

Organism: Teladorsagia circumcincta (NCBI:txid45464)